Protein 7MPA (pdb70)

Solvent-accessible surface area: 3448 Å² total; per-residue (Å²): 231,39,161,132,60,55,56,65,142,65,121,104,92,101,46,60,99,91,94,86,40,169,104,70,35,71,85,96,117,101,154,100,111,171,125

Sequence (35 aa):
MAEKAGSTFSHLLVPILLLIGWIVGCIIMIYVVFSMAEKAGSTFSHLLVPILLLIGWIVGCIIMIYVVFSMAEKAGSTFSHLLVPILLLIGWIVGCIIMIYVVFSMAEKAGSTFSHLLVPILLLIGWIVGCIIMIYVVFSMAEKAGSTFSHLLVPILLLIGWIVGCIIMIYVVFSMAEKAGSTFSHLLVPILLLIGWIVGCIIMIYVVFSMAEKAGSTFSHLLVPILLLIGWIVGCIIMIYVVFSMAEKAGSTFSHLLVPILLLIGWIVGCIIMIYVVFSMAEKAGSTFSHLLVPILLLIGWIVGCIIMIYVVFSMAEKAGSTFSHLLVPILLLIGWIVGCIIMIYVVFS

Secondary structure (DSSP, 8-state):
--S-HHHHHHHHHHHHHHHHHHHHHHHHHHHHHH-

Radius of gyration: 14.93 Å; Cα contacts (8 Å, |Δi|>4): 4; chains: 1; bounding box: 28×9×41 Å

Structure (mmCIF, N/CA/C/O backbone):
data_7MPA
#
_entry.id   7MPA
#
loop_
_atom_site.group_PDB
_atom_site.id
_atom_site.type_symbol
_atom_site.label_atom_id
_atom_site.label_alt_id
_atom_site.label_comp_id
_atom_site.label_asym_id
_atom_site.label_entity_id
_atom_site.label_seq_id
_atom_site.pdbx_PDB_ins_code
_atom_site.Cartn_x
_atom_site.Cartn_y
_atom_site.Cartn_z
_atom_site.occupancy
_atom_site.B_iso_or_equiv
_atom_site.auth_seq_id
_atom_site.auth_comp_id
_atom_site.auth_asym_id
_atom_site.auth_atom_id
_atom_site.pdbx_PDB_model_num
ATOM 1 N N . MET A 1 2 ? 10.343 5.307 25.163 1.00 0.00 1 MET A N 1
ATOM 2 C CA . MET A 1 2 ? 10.459 4.055 25.963 1.00 0.00 1 MET A CA 1
ATOM 3 C C . MET A 1 2 ? 11.921 3.816 26.322 1.00 0.00 1 MET A C 1
ATOM 4 O O . MET A 1 2 ? 12.286 3.797 27.498 1.00 0.00 1 MET A O 1
ATOM 18 N N . ALA A 1 3 ? 12.754 3.634 25.302 1.00 0.00 2 ALA A N 1
ATOM 19 C CA . ALA A 1 3 ? 14.176 3.395 25.523 1.00 0.00 2 ALA A CA 1
ATOM 20 C C . ALA A 1 3 ? 15.006 4.537 24.946 1.00 0.00 2 ALA A C 1
ATOM 21 O O . ALA A 1 3 ? 14.827 4.925 23.791 1.00 0.00 2 ALA A O 1
ATOM 28 N N . GLU A 1 4 ? 15.916 5.068 25.756 1.00 0.00 3 GLU A N 1
ATOM 29 C CA . GLU A 1 4 ? 16.769 6.167 25.316 1.00 0.00 3 GLU A CA 1
ATOM 30 C C . GLU A 1 4 ? 17.741 5.695 24.241 1.00 0.00 3 GLU A C 1
ATOM 31 O O . GLU A 1 4 ? 18.293 6.502 23.492 1.00 0.00 3 GLU A O 1
ATOM 43 N N . LYS A 1 5 ? 17.950 4.384 24.173 1.00 0.00 4 LYS A N 1
ATOM 44 C CA . LYS A 1 5 ? 18.858 3.818 23.183 1.00 0.00 4 LYS A CA 1
ATOM 45 C C . LYS A 1 5 ? 18.295 3.997 21.776 1.00 0.00 4 LYS A C 1
ATOM 46 O O . LYS A 1 5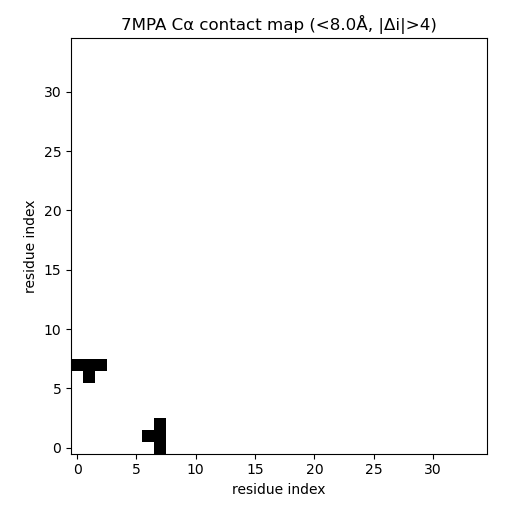 ? 17.155 3.625 21.499 1.00 0.00 4 LYS A O 1
ATOM 65 N N . ALA A 1 6 ? 19.103 4.573 20.890 1.00 0.00 5 ALA A N 1
ATOM 66 C CA . ALA A 1 6 ? 18.673 4.797 19.513 1.00 0.00 5 ALA A CA 1
ATOM 67 C C . ALA A 1 6 ? 18.347 3.471 18.833 1.00 0.00 5 ALA A C 1
ATOM 68 O O . ALA A 1 6 ? 17.281 3.319 18.239 1.00 0.00 5 ALA A O 1
ATOM 75 N N . GLY A 1 7 ? 19.265 2.515 18.934 1.00 0.00 6 GLY A N 1
ATOM 76 C CA . GLY A 1 7 ? 19.056 1.208 18.325 1.00 0.00 6 GLY A CA 1
ATOM 77 C C . GLY A 1 7 ? 17.665 0.670 18.647 1.00 0.00 6 GLY A C 1
ATOM 78 O O . GLY A 1 7 ? 16.894 0.344 17.744 1.00 0.00 6 GLY A O 1
ATOM 82 N N . SER A 1 8 ? 17.344 0.596 19.9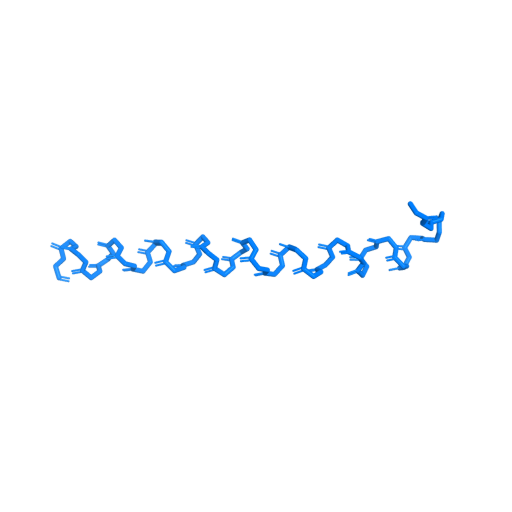32 1.00 0.00 7 SER A N 1
ATOM 83 C CA . SER A 1 8 ? 16.042 0.102 20.360 1.00 0.00 7 SER A CA 1
ATOM 84 C C . SER A 1 8 ? 14.928 1.005 19.846 1.00 0.00 7 SER A C 1
ATOM 85 O O . SER A 1 8 ? 13.854 0.535 19.473 1.00 0.00 7 SER A O 1
ATOM 93 N N . THR A 1 9 ? 15.187 2.308 19.846 1.00 0.00 8 THR A N 1
ATOM 94 C CA . THR A 1 9 ? 14.191 3.272 19.394 1.00 0.00 8 THR A CA 1
ATOM 95 C C . THR A 1 9 ? 13.823 3.030 17.935 1.00 0.00 8 THR A C 1
ATOM 96 O O . THR A 1 9 ? 12.645 3.010 17.577 1.00 0.00 8 THR A O 1
ATOM 107 N N . PHE A 1 10 ? 14.838 2.842 17.098 1.00 0.00 9 PHE A N 1
ATOM 108 C CA . PHE A 1 10 ? 14.609 2.603 15.678 1.00 0.00 9 PHE A CA 1
ATOM 109 C C . PHE A 1 10 ? 13.860 1.293 15.467 1.00 0.00 9 PHE A C 1
ATOM 110 O O . PHE A 1 10 ? 12.954 1.214 14.645 1.00 0.00 9 PHE A O 1
ATOM 127 N N . SER A 1 11 ? 14.247 0.268 16.219 1.00 0.00 10 SER A N 1
ATOM 128 C CA . SER A 1 11 ? 13.600 -1.033 16.110 1.00 0.00 10 SER A CA 1
ATOM 129 C C . SER A 1 11 ? 12.123 -0.929 16.475 1.00 0.00 10 SER A C 1
ATOM 130 O O . SER A 1 11 ? 11.262 -1.495 15.795 1.00 0.00 10 SER A O 1
ATOM 138 N N . HIS A 1 12 ? 11.834 -0.203 17.549 1.00 0.00 11 HIS A N 1
ATOM 139 C CA . HIS A 1 12 ? 10.457 -0.038 18.000 1.00 0.00 11 HIS A CA 1
ATOM 140 C C . HIS A 1 12 ? 9.615 0.635 16.923 1.00 0.00 11 HIS A C 1
ATOM 141 O O . HIS A 1 12 ? 8.482 0.232 16.664 1.00 0.00 11 HIS A O 1
ATOM 155 N N . LEU A 1 13 ? 10.176 1.666 16.302 1.00 0.00 12 LEU A N 1
ATOM 156 C CA . LEU A 1 13 ? 9.468 2.395 15.258 1.00 0.00 12 LEU A CA 1
ATOM 157 C C . LEU A 1 13 ? 9.548 1.649 13.930 1.00 0.00 12 LEU A C 1
ATOM 158 O O . LEU A 1 13 ? 8.708 1.823 13.054 1.00 0.00 12 LEU A O 1
ATOM 174 N N . LEU A 1 14 ? 10.565 0.813 13.788 1.00 0.00 13 LEU A N 1
ATOM 175 C CA . LEU A 1 14 ? 10.753 0.056 12.560 1.00 0.00 13 LEU A CA 1
ATOM 176 C C . LEU A 1 14 ? 9.546 -0.827 12.275 1.00 0.00 13 LEU A C 1
ATOM 177 O O . LEU A 1 14 ? 9.099 -0.936 11.132 1.00 0.00 13 LEU A O 1
ATOM 193 N N . VAL A 1 15 ? 9.022 -1.456 13.317 1.00 0.00 14 VAL A N 1
ATOM 194 C CA . VAL A 1 15 ? 7.874 -2.340 13.165 1.00 0.00 14 VAL A CA 1
ATOM 195 C C . VAL A 1 15 ? 6.698 -1.610 12.529 1.00 0.00 14 VAL A C 1
ATOM 196 O O . VAL A 1 15 ? 6.212 -1.999 11.463 1.00 0.00 14 VAL A O 1
ATOM 209 N N . PRO A 1 16 ? 6.236 -0.566 13.160 1.00 0.00 15 PRO A N 1
ATOM 210 C CA . PRO A 1 16 ? 5.085 0.235 12.659 1.00 0.00 15 PRO A CA 1
ATOM 211 C C . PRO A 1 16 ? 5.382 0.901 11.319 1.00 0.00 15 PRO A C 1
ATOM 212 O O . PRO A 1 16 ? 4.473 1.177 10.538 1.00 0.00 15 PRO A O 1
ATOM 223 N N . ILE A 1 17 ? 6.660 1.154 11.062 1.00 0.00 16 ILE A N 1
ATOM 224 C CA . ILE A 1 17 ? 7.071 1.775 9.808 1.00 0.00 16 ILE A CA 1
ATOM 225 C C . ILE A 1 17 ? 6.825 0.843 8.631 1.00 0.00 16 ILE A C 1
ATOM 226 O O . ILE A 1 17 ? 6.343 1.263 7.582 1.00 0.00 16 ILE A O 1
ATOM 242 N N . LEU A 1 18 ? 7.165 -0.429 8.814 1.00 0.00 17 LEU A N 1
ATOM 243 C CA . LEU A 1 18 ? 6.980 -1.420 7.761 1.00 0.00 17 LEU A CA 1
ATOM 244 C C . LEU A 1 18 ? 5.496 -1.656 7.503 1.00 0.00 17 LEU A C 1
ATOM 245 O O . LEU A 1 18 ? 5.073 -1.824 6.360 1.00 0.00 17 LEU A O 1
ATOM 261 N N . LEU A 1 19 ? 4.712 -1.672 8.576 1.00 0.00 18 LEU A N 1
ATOM 262 C CA . LEU A 1 19 ? 3.273 -1.885 8.455 1.00 0.00 18 LEU A CA 1
ATOM 263 C C . LEU A 1 19 ? 2.623 -0.726 7.706 1.00 0.00 18 LEU A C 1
ATOM 264 O O . LEU A 1 19 ? 1.796 -0.935 6.818 1.00 0.00 18 LEU A O 1
ATOM 280 N N . LEU A 1 20 ? 3.003 0.495 8.068 1.00 0.00 19 LEU A N 1
ATOM 281 C CA . LEU A 1 20 ? 2.454 1.679 7.417 1.00 0.00 19 LEU A CA 1
ATOM 282 C C . LEU A 1 20 ? 2.841 1.710 5.940 1.00 0.00 19 LEU A C 1
ATOM 283 O O . LEU A 1 20 ? 2.025 2.047 5.084 1.00 0.00 19 LEU A O 1
ATOM 299 N N . ILE A 1 21 ? 4.086 1.354 5.657 1.00 0.00 20 ILE A N 1
ATOM 300 C CA . ILE A 1 21 ? 4.574 1.335 4.278 1.00 0.00 20 ILE A CA 1
ATOM 301 C C . ILE A 1 21 ? 3.803 0.312 3.453 1.00 0.00 20 ILE A C 1
ATOM 302 O O . ILE A 1 21 ? 3.428 0.576 2.311 1.00 0.00 20 ILE A O 1
ATOM 318 N N . GLY A 1 22 ? 3.575 -0.860 4.038 1.00 0.00 21 GLY A N 1
ATOM 319 C CA . GLY A 1 22 ? 2.852 -1.920 3.344 1.00 0.00 21 GLY A CA 1
ATOM 320 C C . GLY A 1 22 ? 1.455 -1.453 2.951 1.00 0.00 21 GLY A C 1
ATOM 321 O O . GLY A 1 22 ? 0.976 -1.755 1.857 1.00 0.00 21 GLY A O 1
ATOM 325 N N . TRP A 1 23 ? 0.807 -0.714 3.846 1.00 0.00 22 TRP A N 1
ATOM 326 C CA . TRP A 1 23 ? -0.531 -0.204 3.574 1.00 0.00 22 TRP A CA 1
ATOM 327 C C . TRP A 1 23 ? -0.498 0.796 2.421 1.00 0.00 22 TRP A C 1
ATOM 328 O O . TRP A 1 23 ? -1.373 0.788 1.555 1.00 0.00 22 TRP A O 1
ATOM 349 N N . ILE A 1 24 ? 0.517 1.654 2.416 1.00 0.00 23 ILE A N 1
ATOM 350 C CA . ILE A 1 24 ? 0.656 2.651 1.362 1.00 0.00 23 ILE A CA 1
ATOM 351 C C . ILE A 1 24 ? 0.873 1.977 0.010 1.00 0.00 23 ILE A C 1
ATOM 352 O O . ILE A 1 24 ? 0.242 2.338 -0.983 1.00 0.00 23 ILE A O 1
ATOM 368 N N . VAL A 1 25 ? 1.771 0.997 -0.018 1.00 0.00 24 VAL A N 1
ATOM 369 C CA . VAL A 1 25 ? 2.067 0.282 -1.254 1.00 0.00 24 VAL A CA 1
ATOM 370 C C . VAL A 1 25 ? 0.821 -0.423 -1.778 1.00 0.00 24 VAL A C 1
ATOM 371 O O . VAL A 1 25 ? 0.524 -0.376 -2.972 1.00 0.00 24 VAL A O 1
ATOM 384 N N . GLY A 1 26 ? 0.094 -1.076 -0.878 1.00 0.00 25 GLY A N 1
ATOM 385 C CA . GLY A 1 26 ? -1.117 -1.790 -1.261 1.00 0.00 25 GLY A CA 1
ATOM 386 C C . GLY A 1 26 ? -2.139 -0.839 -1.874 1.00 0.00 25 GLY A C 1
ATOM 387 O O . GLY A 1 26 ? -2.823 -1.186 -2.836 1.00 0.00 25 GLY A O 1
ATOM 391 N N . CYS A 1 27 ? -2.240 0.358 -1.308 1.00 0.00 26 CYS A N 1
ATOM 392 C CA . CYS A 1 27 ? -3.184 1.351 -1.804 1.00 0.00 26 CYS A CA 1
ATOM 393 C C . CYS A 1 27 ? -2.857 1.739 -3.241 1.00 0.00 26 CYS A C 1
ATOM 394 O O . CYS A 1 27 ? -3.739 1.801 -4.095 1.00 0.00 26 CYS A O 1
ATOM 402 N N . ILE A 1 28 ? -1.580 1.999 -3.501 1.00 0.00 27 ILE A N 1
ATOM 403 C CA . ILE A 1 28 ? -1.144 2.387 -4.837 1.00 0.00 27 ILE A CA 1
ATOM 404 C C . ILE A 1 28 ? -1.467 1.286 -5.845 1.00 0.00 27 ILE A C 1
ATOM 405 O O . ILE A 1 28 ? -1.942 1.562 -6.947 1.00 0.00 27 ILE A O 1
ATOM 421 N N . ILE A 1 29 ? -1.204 0.043 -5.456 1.00 0.00 28 ILE A N 1
ATOM 422 C CA . ILE A 1 29 ? -1.474 -1.092 -6.338 1.00 0.00 28 ILE A CA 1
ATOM 423 C C . ILE A 1 29 ? -2.973 -1.214 -6.599 1.00 0.00 28 ILE A C 1
ATOM 424 O O . ILE A 1 29 ? -3.407 -1.284 -7.747 1.00 0.00 28 ILE A O 1
ATOM 440 N N . MET A 1 30 ? -3.757 -1.238 -5.525 1.00 0.00 29 MET A N 1
ATOM 441 C CA . MET A 1 30 ? -5.206 -1.350 -5.653 1.00 0.00 29 MET A CA 1
ATOM 442 C C . MET A 1 30 ? -5.722 -0.333 -6.668 1.00 0.00 29 MET A C 1
ATOM 443 O O . MET A 1 30 ? -6.585 -0.647 -7.482 1.00 0.00 29 MET A O 1
ATOM 457 N N . ILE A 1 31 ? -5.193 0.881 -6.607 1.00 0.00 30 ILE A N 1
ATOM 458 C CA . ILE A 1 31 ? -5.603 1.932 -7.531 1.00 0.00 30 ILE A CA 1
ATOM 459 C C . ILE A 1 31 ? -5.280 1.541 -8.969 1.00 0.00 30 ILE A C 1
ATOM 460 O O . ILE A 1 31 ? -6.071 1.778 -9.880 1.00 0.00 30 ILE A O 1
ATOM 476 N N . TYR A 1 32 ? -4.108 0.944 -9.164 1.00 0.00 31 TYR A N 1
ATOM 477 C CA . TYR A 1 32 ? -3.684 0.537 -10.498 1.00 0.00 31 TYR A CA 1
ATOM 478 C C . TYR A 1 32 ? -4.643 -0.497 -11.077 1.00 0.00 31 TYR A C 1
ATOM 479 O O . TYR A 1 32 ? -5.029 -0.416 -12.246 1.00 0.00 31 TYR A O 1
ATOM 497 N N . VAL A 1 33 ? -5.026 -1.467 -10.253 1.00 0.00 32 VAL A N 1
ATOM 498 C CA . VAL A 1 33 ? -5.947 -2.509 -10.691 1.00 0.00 32 VAL A CA 1
ATOM 499 C C . VAL A 1 33 ? -7.359 -1.952 -10.847 1.00 0.00 32 VAL A C 1
ATOM 500 O O . VAL A 1 33 ? -8.031 -2.205 -11.844 1.00 0.00 32 VAL A O 1
ATOM 513 N N . VAL A 1 34 ? -7.798 -1.188 -9.853 1.00 0.00 33 VAL A N 1
ATOM 514 C CA . VAL A 1 34 ? -9.131 -0.599 -9.886 1.00 0.00 33 VAL A CA 1
ATOM 515 C C . VAL A 1 34 ? -9.289 0.288 -11.116 1.00 0.00 33 VAL A C 1
ATOM 516 O O . VAL A 1 34 ? -10.358 0.332 -11.727 1.00 0.00 33 VAL A O 1
ATOM 529 N N . PHE A 1 35 ? -8.226 1.001 -11.467 1.00 0.00 34 PHE A N 1
ATOM 530 C CA . PHE A 1 35 ? -8.260 1.893 -12.620 1.00 0.00 34 PHE A CA 1
ATOM 531 C C . PHE A 1 35 ? -8.517 1.108 -13.902 1.00 0.00 34 PHE A C 1
ATOM 532 O O . PHE A 1 35 ? -9.365 1.480 -14.711 1.00 0.00 34 PHE A O 1
ATOM 549 N N . SER A 1 36 ? -7.773 0.020 -14.080 1.00 0.00 35 SER A N 1
ATOM 550 C CA . SER A 1 36 ? -7.925 -0.811 -15.269 1.00 0.00 35 SER A CA 1
ATOM 551 C C . SER A 1 36 ? -7.358 -2.205 -15.024 1.00 0.00 35 SER A C 1
ATOM 552 O O . SER A 1 36 ? -6.417 -2.314 -14.256 1.00 0.00 35 SER A O 1
ATOM 561 N N . MET A 1 2 ? 29.543 7.454 14.795 1.00 0.00 1 MET A N 2
ATOM 562 C CA . MET A 1 2 ? 30.182 7.278 16.130 1.00 0.00 1 MET A CA 2
ATOM 563 C C . MET A 1 2 ? 29.514 6.118 16.862 1.00 0.00 1 MET A C 2
ATOM 564 O O . MET A 1 2 ? 28.784 6.322 17.831 1.00 0.00 1 MET A O 2
ATOM 578 N N . ALA A 1 3 ? 29.768 4.902 16.390 1.00 0.00 2 ALA A N 2
ATOM 579 C CA . ALA A 1 3 ? 29.187 3.715 17.008 1.00 0.00 2 ALA A CA 2
ATOM 580 C C . ALA A 1 3 ? 27.668 3.726 16.870 1.00 0.00 2 ALA A C 2
ATOM 581 O O . ALA A 1 3 ? 27.044 4.787 16.861 1.00 0.00 2 ALA A O 2
ATOM 588 N N . GLU A 1 4 ? 27.080 2.540 16.762 1.00 0.00 3 GLU A N 2
ATOM 589 C CA . GLU A 1 4 ? 25.632 2.424 16.631 1.00 0.00 3 GLU A CA 2
ATOM 590 C C . GLU A 1 4 ? 24.945 2.817 17.936 1.00 0.00 3 GLU A C 2
ATOM 591 O O . GLU A 1 4 ? 25.481 2.599 19.022 1.00 0.00 3 GLU A O 2
ATOM 603 N N . LYS A 1 5 ? 23.754 3.395 17.819 1.00 0.00 4 LYS A N 2
ATOM 604 C CA . LYS A 1 5 ? 23.004 3.821 18.995 1.00 0.00 4 LYS A CA 2
ATOM 605 C C . LYS A 1 5 ? 21.506 3.647 18.768 1.00 0.00 4 LYS A C 2
ATOM 606 O O . LYS A 1 5 ? 21.019 3.782 17.645 1.00 0.00 4 LYS A O 2
ATOM 625 N N . ALA A 1 6 ? 20.780 3.344 19.839 1.00 0.00 5 ALA A N 2
ATOM 626 C CA . ALA A 1 6 ? 19.337 3.158 19.744 1.00 0.00 5 ALA A CA 2
ATOM 627 C C . ALA A 1 6 ? 19.010 1.909 18.933 1.00 0.00 5 ALA A C 2
ATOM 628 O O . ALA A 1 6 ? 17.902 1.772 18.413 1.00 0.00 5 ALA A O 2
ATOM 635 N N . GLY A 1 7 ? 19.978 1.004 18.833 1.00 0.00 6 GLY A N 2
ATOM 636 C CA . GLY A 1 7 ? 19.777 -0.232 18.085 1.00 0.00 6 GLY A CA 2
ATOM 637 C C . GLY A 1 7 ? 18.419 -0.847 18.408 1.00 0.00 6 GLY A C 2
ATOM 638 O O . GLY A 1 7 ? 17.641 -1.163 17.505 1.00 0.00 6 GLY A O 2
ATOM 642 N N . SER A 1 8 ? 18.131 -1.004 19.695 1.00 0.00 7 SER A N 2
ATOM 643 C CA . SER A 1 8 ? 16.858 -1.568 20.122 1.00 0.00 7 SER A CA 2
ATOM 644 C C . SER A 1 8 ? 15.701 -0.671 19.695 1.00 0.00 7 SER A C 2
ATOM 645 O O . SER A 1 8 ? 14.646 -1.154 19.285 1.00 0.00 7 SER A O 2
ATOM 653 N N . THR A 1 9 ? 15.903 0.638 19.799 1.00 0.00 8 THR A N 2
ATOM 654 C CA . THR A 1 9 ? 14.861 1.593 19.439 1.00 0.00 8 THR A CA 2
ATOM 655 C C . THR A 1 9 ? 14.463 1.422 17.978 1.00 0.00 8 THR A C 2
ATOM 656 O O . THR A 1 9 ? 13.281 1.452 17.638 1.00 0.00 8 THR A O 2
ATOM 667 N N . PHE A 1 10 ? 15.462 1.243 17.119 1.00 0.00 9 PHE A N 2
ATOM 668 C CA . PHE A 1 10 ? 15.209 1.065 15.693 1.00 0.00 9 PHE A CA 2
ATOM 669 C C . PHE A 1 10 ? 14.370 -0.184 15.444 1.00 0.00 9 PHE A C 2
ATOM 670 O O . PHE A 1 10 ? 13.440 -0.167 14.639 1.00 0.00 9 PHE A O 2
ATOM 687 N N . SER A 1 11 ? 14.704 -1.267 16.139 1.00 0.00 10 SER A N 2
ATOM 688 C CA . SER A 1 11 ? 13.971 -2.517 15.988 1.00 0.00 10 SER A CA 2
ATOM 689 C C . SER A 1 11 ? 12.509 -2.345 16.395 1.00 0.00 10 SER A C 2
ATOM 690 O O . SER A 1 11 ? 11.606 -2.834 15.717 1.00 0.00 10 SER A O 2
ATOM 698 N N . HIS A 1 12 ? 12.282 -1.651 17.506 1.00 0.00 11 HIS A N 2
ATOM 699 C CA . HIS A 1 12 ? 10.925 -1.433 17.991 1.00 0.00 11 HIS A CA 2
ATOM 700 C C . HIS A 1 12 ? 10.163 -0.494 17.066 1.00 0.00 11 HIS A C 2
ATOM 701 O O . HIS A 1 12 ? 8.981 -0.697 16.793 1.00 0.00 11 HIS A O 2
ATOM 715 N N . LEU A 1 13 ? 10.849 0.535 16.582 1.00 0.00 12 LEU A N 2
ATOM 716 C CA . LEU A 1 13 ? 10.223 1.498 15.685 1.00 0.00 12 LEU A CA 2
ATOM 717 C C . LEU A 1 13 ? 10.151 0.941 14.269 1.00 0.00 12 LEU A C 2
ATOM 718 O O . LEU A 1 13 ? 9.433 1.467 13.419 1.00 0.00 12 LEU A O 2
ATOM 734 N N . LEU A 1 14 ? 10.894 -0.130 14.019 1.00 0.00 13 LEU A N 2
ATOM 735 C CA . LEU A 1 14 ? 10.907 -0.741 12.698 1.00 0.00 13 LEU A CA 2
ATOM 736 C C . LEU A 1 14 ? 9.589 -1.445 12.417 1.00 0.00 13 LEU A C 2
ATOM 737 O O . LEU A 1 14 ? 9.141 -1.518 11.274 1.00 0.00 13 LEU A O 2
ATOM 753 N N . VAL A 1 15 ? 8.972 -1.960 13.471 1.00 0.00 14 VAL A N 2
ATOM 754 C CA . VAL A 1 15 ? 7.704 -2.664 13.337 1.00 0.00 14 VAL A CA 2
ATOM 755 C C . VAL A 1 15 ? 6.628 -1.747 12.775 1.00 0.00 14 VAL A C 2
ATOM 756 O O . VAL A 1 15 ? 6.043 -2.025 11.729 1.00 0.00 14 VAL A O 2
ATOM 769 N N . PRO A 1 16 ? 6.360 -0.664 13.453 1.00 0.00 15 PRO A N 2
ATOM 770 C CA . PRO A 1 16 ? 5.321 0.313 13.028 1.00 0.00 15 PRO A CA 2
ATOM 771 C C . PRO A 1 16 ? 5.640 0.946 11.677 1.00 0.00 15 PRO A C 2
ATOM 772 O O . PRO A 1 16 ? 4.739 1.249 10.896 1.00 0.00 15 PRO A O 2
ATOM 783 N N . ILE A 1 17 ? 6.927 1.139 11.409 1.00 0.00 16 ILE A N 2
ATOM 784 C CA . ILE A 1 17 ? 7.353 1.733 10.147 1.00 0.00 16 ILE A CA 2
ATOM 785 C C . ILE A 1 17 ? 7.036 0.808 8.980 1.00 0.00 16 ILE A C 2
ATOM 786 O O . ILE A 1 17 ? 6.566 1.250 7.933 1.00 0.00 16 ILE A O 2
ATOM 802 N N . LEU A 1 18 ? 7.303 -0.481 9.170 1.00 0.00 17 LEU A N 2
ATOM 803 C CA . LEU A 1 18 ? 7.048 -1.465 8.125 1.00 0.00 17 LEU A CA 2
ATOM 804 C C . LEU A 1 18 ? 5.551 -1.590 7.862 1.00 0.00 17 LEU A C 2
ATOM 805 O O . LEU A 1 18 ? 5.119 -1.705 6.717 1.00 0.00 17 LEU A O 2
ATOM 821 N N . LEU A 1 19 ? 4.767 -1.562 8.935 1.00 0.00 18 LEU A N 2
ATOM 822 C CA . LEU A 1 19 ? 3.317 -1.673 8.816 1.00 0.00 18 LEU A CA 2
ATOM 823 C C . LEU A 1 19 ? 2.741 -0.468 8.081 1.00 0.00 18 LEU A C 2
ATOM 824 O O . LEU A 1 19 ? 1.907 -0.614 7.188 1.00 0.00 18 LEU A O 2
ATOM 840 N N . LEU A 1 20 ? 3.189 0.723 8.464 1.00 0.00 19 LEU A N 2
ATOM 841 C CA . LEU A 1 20 ? 2.708 1.945 7.834 1.00 0.00 19 LEU A CA 2
ATOM 842 C C . LEU A 1 20 ? 3.094 1.971 6.360 1.00 0.00 19 LEU A C 2
ATOM 843 O O . LEU A 1 20 ? 2.278 2.298 5.499 1.00 0.00 19 LEU A O 2
ATOM 859 N N . ILE A 1 21 ? 4.348 1.632 6.077 1.00 0.00 20 ILE A N 2
ATOM 860 C CA . ILE A 1 21 ? 4.833 1.623 4.703 1.00 0.00 20 ILE A CA 2
ATOM 861 C C . ILE A 1 21 ? 4.079 0.592 3.870 1.00 0.00 20 ILE A C 2
ATOM 862 O O . ILE A 1 21 ? 3.672 0.866 2.742 1.00 0.00 20 ILE A O 2
ATOM 878 N N . GLY A 1 22 ? 3.897 -0.596 4.438 1.00 0.00 21 GLY A N 2
ATOM 879 C CA . GLY A 1 22 ? 3.199 -1.670 3.738 1.00 0.00 21 GLY A CA 2
ATOM 880 C C . GLY A 1 22 ? 1.768 -1.268 3.400 1.00 0.00 21 GLY A C 2
ATOM 881 O O . GLY A 1 22 ? 1.276 -1.552 2.308 1.00 0.00 21 GLY A O 2
ATOM 885 N N . TRP A 1 23 ? 1.103 -0.606 4.341 1.00 0.00 22 TRP A N 2
ATOM 886 C CA . TRP A 1 23 ? -0.270 -0.168 4.125 1.00 0.00 22 TRP A CA 2
ATOM 887 C C . TRP A 1 23 ? -0.337 0.816 2.961 1.00 0.00 22 TRP A C 2
ATOM 888 O O . TRP A 1 23 ? -1.207 0.716 2.097 1.00 0.00 22 TRP A O 2
ATOM 909 N N . ILE A 1 24 ? 0.589 1.769 2.952 1.00 0.00 23 ILE A N 2
ATOM 910 C CA . ILE A 1 24 ? 0.635 2.773 1.894 1.00 0.00 23 ILE A CA 2
ATOM 911 C C . ILE A 1 24 ? 0.865 2.115 0.536 1.00 0.00 23 ILE A C 2
ATOM 912 O O . ILE A 1 24 ? 0.227 2.474 -0.454 1.00 0.00 23 ILE A O 2
ATOM 928 N N . VAL A 1 25 ? 1.783 1.154 0.495 1.00 0.00 24 VAL A N 2
ATOM 929 C CA . VAL A 1 25 ? 2.082 0.4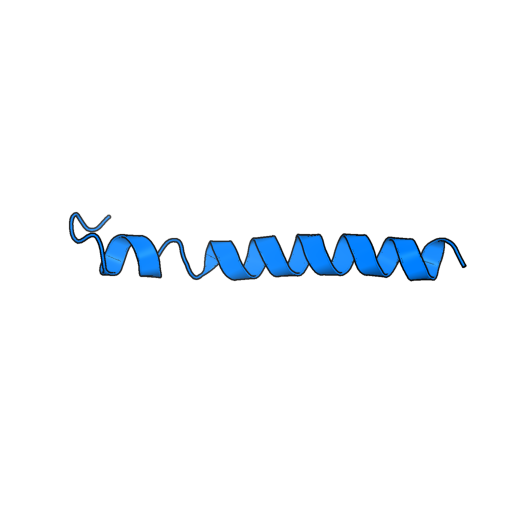51 -0.748 1.00 0.00 24 VAL A CA 2
ATOM 930 C C . VAL A 1 25 ? 0.855 -0.309 -1.243 1.00 0.00 24 VAL A C 2
ATOM 931 O O . VAL A 1 25 ? 0.531 -0.279 -2.428 1.00 0.00 24 VAL A O 2
ATOM 944 N N . GLY A 1 26 ? 0.175 -0.988 -0.324 1.00 0.00 25 GLY A N 2
ATOM 945 C CA . GLY A 1 26 ? -1.015 -1.752 -0.680 1.00 0.00 25 GLY A CA 2
ATOM 946 C C . GLY A 1 26 ? -2.086 -0.840 -1.269 1.00 0.00 25 GLY A C 2
ATOM 947 O O . GLY A 1 26 ? -2.762 -1.204 -2.231 1.00 0.00 25 GLY A O 2
ATOM 951 N N . CYS A 1 27 ? -2.231 0.346 -0.690 1.00 0.00 26 CYS A N 2
ATOM 952 C CA . CYS A 1 27 ? -3.218 1.303 -1.172 1.00 0.00 26 CYS A CA 2
ATOM 953 C C . CYS A 1 27 ? -2.921 1.687 -2.619 1.00 0.00 26 CYS A C 2
ATOM 954 O O . CYS A 1 27 ? -3.824 1.759 -3.452 1.00 0.00 26 CYS A O 2
ATOM 962 N N . ILE A 1 28 ? -1.647 1.931 -2.907 1.00 0.00 27 ILE A N 2
ATOM 963 C CA . ILE A 1 28 ? -1.234 2.311 -4.252 1.00 0.00 27 ILE A CA 2
ATOM 964 C C . ILE A 1 28 ? -1.589 1.215 -5.252 1.00 0.00 27 ILE A C 2
ATOM 965 O O . ILE A 1 28 ? -2.069 1.495 -6.351 1.00 0.00 27 ILE A O 2
ATOM 981 N N . ILE A 1 29 ? -1.343 -0.035 -4.864 1.00 0.00 28 ILE A N 2
ATOM 982 C CA . ILE A 1 29 ? -1.636 -1.162 -5.741 1.00 0.00 28 ILE A CA 2
ATOM 983 C C . ILE A 1 29 ? -3.134 -1.265 -5.999 1.00 0.00 28 ILE A C 2
ATOM 984 O O . ILE A 1 29 ? -3.571 -1.318 -7.149 1.00 0.00 28 ILE A O 2
ATOM 1000 N N . MET A 1 30 ? -3.917 -1.285 -4.926 1.00 0.00 29 MET A N 2
ATOM 1001 C CA . MET A 1 30 ? -5.367 -1.379 -5.054 1.00 0.00 29 MET A CA 2
ATOM 1002 C C . MET A 1 30 ? -5.871 -0.366 -6.078 1.00 0.00 29 MET A C 2
ATOM 1003 O O . MET A 1 30 ? -6.736 -0.678 -6.894 1.00 0.00 29 MET A O 2
ATOM 1017 N N . ILE A 1 31 ? -5.323 0.842 -6.031 1.00 0.00 30 ILE A N 2
ATOM 1018 C CA . ILE A 1 31 ? -5.718 1.888 -6.966 1.00 0.00 30 ILE A CA 2
ATOM 1019 C C . ILE A 1 31 ? -5.393 1.477 -8.400 1.00 0.00 30 ILE A C 2
ATOM 1020 O O . ILE A 1 31 ? -6.186 1.702 -9.313 1.00 0.00 30 ILE A O 2
ATOM 1036 N N . TYR A 1 32 ? -4.222 0.879 -8.589 1.00 0.00 31 TYR A N 2
ATOM 1037 C CA . TYR A 1 32 ? -3.802 0.447 -9.916 1.00 0.00 31 TYR A CA 2
ATOM 1038 C C . TYR A 1 32 ? -4.792 -0.565 -10.490 1.00 0.00 31 TYR A C 2
ATOM 1039 O O . TYR A 1 32 ? -5.188 -0.470 -11.653 1.00 0.00 31 TYR A O 2
ATOM 1057 N N . VAL A 1 33 ? -5.184 -1.535 -9.668 1.00 0.00 32 VAL A N 2
ATOM 1058 C CA . VAL A 1 33 ? -6.123 -2.559 -10.107 1.00 0.00 32 VAL A CA 2
ATOM 1059 C C . VAL A 1 33 ? -7.526 -1.981 -10.264 1.00 0.00 32 VAL A C 2
ATOM 1060 O O . VAL A 1 33 ? -8.200 -2.223 -11.263 1.00 0.00 32 VAL A O 2
ATOM 1073 N N . VAL A 1 34 ? -7.956 -1.213 -9.268 1.00 0.00 33 VAL A N 2
ATOM 1074 C CA . VAL A 1 34 ? -9.280 -0.607 -9.301 1.00 0.00 33 VAL A CA 2
ATOM 1075 C C . VAL A 1 34 ? -9.430 0.293 -10.521 1.00 0.00 33 VAL A C 2
ATOM 1076 O O . VAL A 1 34 ? -10.495 0.350 -11.138 1.00 0.00 33 VAL A O 2
ATOM 1089 N N . PHE A 1 35 ? -8.359 0.998 -10.864 1.00 0.00 34 PHE A N 2
ATOM 1090 C CA . PHE A 1 35 ? -8.385 1.899 -12.011 1.00 0.00 34 PHE A CA 2
ATOM 1091 C C . PHE A 1 35 ? -8.661 1.131 -13.299 1.00 0.00 34 PHE A C 2
ATOM 1092 O O . PHE A 1 35 ? -9.528 1.507 -14.086 1.00 0.00 34 PHE A O 2
ATOM 1109 N N . SER A 1 36 ? -7.917 0.049 -13.505 1.00 0.00 35 SER A N 2
ATOM 1110 C CA . SER A 1 36 ? -8.085 -0.767 -14.701 1.00 0.00 35 SER A CA 2
ATOM 1111 C C . SER A 1 36 ? -9.289 -1.691 -14.555 1.00 0.00 35 SER A C 2
ATOM 1112 O O . SER A 1 36 ? -9.510 -2.490 -15.450 1.00 0.00 35 SER A O 2
ATOM 1121 N N . MET A 1 2 ? 4.683 9.253 20.082 1.00 0.00 1 MET A N 3
ATOM 1122 C CA . MET A 1 2 ? 4.479 10.383 19.132 1.00 0.00 1 MET A CA 3
ATOM 1123 C C . MET A 1 2 ? 5.451 11.508 19.469 1.00 0.00 1 MET A C 3
ATOM 1124 O O . MET A 1 2 ? 5.692 11.805 20.639 1.00 0.00 1 MET A O 3
ATOM 1138 N N . ALA A 1 3 ? 6.007 12.132 18.435 1.00 0.00 2 ALA A N 3
ATOM 1139 C CA . ALA A 1 3 ? 6.951 13.225 18.634 1.00 0.00 2 ALA A CA 3
ATOM 1140 C C . ALA A 1 3 ? 8.168 12.744 19.420 1.00 0.00 2 ALA A C 3
ATOM 1141 O O . ALA A 1 3 ? 8.722 13.481 20.236 1.00 0.00 2 ALA A O 3
ATOM 1148 N N . GLU A 1 4 ? 8.576 11.506 19.168 1.00 0.00 3 GLU A N 3
ATOM 1149 C CA . GLU A 1 4 ? 9.732 10.939 19.853 1.00 0.00 3 GLU A CA 3
ATOM 1150 C C . GLU A 1 4 ? 10.790 10.503 18.845 1.00 0.00 3 GLU A C 3
ATOM 1151 O O . GLU A 1 4 ? 10.488 9.819 17.868 1.00 0.00 3 GLU A O 3
ATOM 1163 N N . LYS A 1 5 ? 12.034 10.904 19.090 1.00 0.00 4 LYS A N 3
ATOM 1164 C CA . LYS A 1 5 ? 13.130 10.548 18.198 1.00 0.00 4 LYS A CA 3
ATOM 1165 C C . LYS A 1 5 ? 14.339 10.075 18.997 1.00 0.00 4 LYS A C 3
ATOM 1166 O O . LYS A 1 5 ? 14.859 10.801 19.844 1.00 0.00 4 LYS A O 3
ATOM 1185 N N . ALA A 1 6 ? 14.783 8.852 18.722 1.00 0.00 5 ALA A N 3
ATOM 1186 C CA . ALA A 1 6 ? 15.934 8.292 19.421 1.00 0.00 5 ALA A CA 3
ATOM 1187 C C . ALA A 1 6 ? 16.414 7.021 18.728 1.00 0.00 5 ALA A C 3
ATOM 1188 O O . ALA A 1 6 ? 15.619 6.277 18.154 1.00 0.00 5 ALA A O 3
ATOM 1195 N N . GLY A 1 7 ? 17.720 6.778 18.788 1.00 0.00 6 GLY A N 3
ATOM 1196 C CA . GLY A 1 7 ? 18.294 5.592 18.165 1.00 0.00 6 GLY A CA 3
ATOM 1197 C C . GLY A 1 7 ? 17.465 4.352 18.484 1.00 0.00 6 GLY A C 3
ATOM 1198 O O . GLY A 1 7 ? 16.980 3.668 17.582 1.00 0.00 6 GLY A O 3
ATOM 1202 N N . SER A 1 8 ? 17.305 4.070 19.773 1.00 0.00 7 SER A N 3
ATOM 1203 C CA . SER A 1 8 ? 16.533 2.908 20.199 1.00 0.00 7 SER A CA 3
ATOM 1204 C C . SER A 1 8 ? 15.068 3.062 19.799 1.00 0.00 7 SER A C 3
ATOM 1205 O O . SER A 1 8 ? 14.410 2.089 19.431 1.00 0.00 7 SER A O 3
ATOM 1213 N N . THR A 1 9 ? 14.565 4.290 19.872 1.00 0.00 8 THR A N 3
ATOM 1214 C CA . THR A 1 9 ? 13.176 4.557 19.521 1.00 0.00 8 THR A CA 3
ATOM 1215 C C . THR A 1 9 ? 12.919 4.207 18.059 1.00 0.00 8 THR A C 3
ATOM 1216 O O . THR A 1 9 ? 11.876 3.649 17.717 1.00 0.00 8 THR A O 3
ATOM 1227 N N . PHE A 1 10 ? 13.878 4.538 17.201 1.00 0.00 9 PHE A N 3
ATOM 1228 C CA . PHE A 1 10 ? 13.742 4.268 15.774 1.00 0.00 9 PHE A CA 3
ATOM 1229 C C . PHE A 1 10 ? 13.619 2.769 15.525 1.00 0.00 9 PHE A C 3
ATOM 1230 O O . PHE A 1 10 ? 12.685 2.314 14.865 1.00 0.00 9 PHE A O 3
ATOM 1247 N N . SER A 1 11 ? 14.566 2.004 16.061 1.00 0.00 10 SER A N 3
ATOM 1248 C CA . SER A 1 11 ? 14.546 0.556 15.898 1.00 0.00 10 SER A CA 3
ATOM 1249 C C . SER A 1 11 ? 13.187 -0.006 16.299 1.00 0.00 10 SER A C 3
ATOM 1250 O O . SER A 1 11 ? 12.661 -0.911 15.650 1.00 0.00 10 SER A O 3
ATOM 1258 N N . HIS A 1 12 ? 12.620 0.539 17.371 1.00 0.00 11 HIS A N 3
ATOM 1259 C CA . HIS A 1 12 ? 11.307 0.107 17.833 1.00 0.00 11 HIS A CA 3
ATOM 1260 C C . HIS A 1 12 ? 10.228 0.526 16.840 1.00 0.00 11 HIS A C 3
ATOM 1261 O O . HIS A 1 12 ? 9.285 -0.222 16.580 1.00 0.00 11 HIS A O 3
ATOM 1275 N N . LEU A 1 13 ? 10.375 1.725 16.287 1.00 0.00 12 LEU A N 3
ATOM 1276 C CA . LEU A 1 13 ? 9.412 2.235 15.318 1.00 0.00 12 LEU A CA 3
ATOM 1277 C C . LEU A 1 13 ? 9.526 1.473 14.002 1.00 0.00 12 LEU A C 3
ATOM 1278 O O . LEU A 1 13 ? 8.691 1.628 13.110 1.00 0.00 12 LEU A O 3
ATOM 1294 N N . LEU A 1 14 ? 10.563 0.650 13.886 1.00 0.00 13 LEU A N 3
ATOM 1295 C CA . LEU A 1 14 ? 10.769 -0.134 12.673 1.00 0.00 13 LEU A CA 3
ATOM 1296 C C . LEU A 1 14 ? 9.543 -0.992 12.371 1.00 0.00 13 LEU A C 3
ATOM 1297 O O . LEU A 1 14 ? 9.186 -1.193 11.210 1.00 0.00 13 LEU A O 3
ATOM 1313 N N . VAL A 1 15 ? 8.906 -1.498 13.422 1.00 0.00 14 VAL A N 3
ATOM 1314 C CA . VAL A 1 15 ? 7.738 -2.353 13.255 1.00 0.00 14 VAL A CA 3
ATOM 1315 C C . VAL A 1 15 ? 6.580 -1.573 12.641 1.00 0.00 14 VAL A C 3
ATOM 1316 O O . VAL A 1 15 ? 6.081 -1.920 11.571 1.00 0.00 14 VAL A O 3
ATOM 1329 N N . PRO A 1 16 ? 6.152 -0.530 13.299 1.00 0.00 15 PRO A N 3
ATOM 1330 C CA . PRO A 1 16 ? 5.025 0.322 12.818 1.00 0.00 15 PRO A CA 3
ATOM 1331 C C . PRO A 1 16 ? 5.328 0.966 11.468 1.00 0.00 15 PRO A C 3
ATOM 1332 O O . PRO A 1 16 ? 4.421 1.250 10.686 1.00 0.00 15 PRO A O 3
ATOM 1343 N N . ILE A 1 17 ? 6.611 1.195 11.202 1.00 0.00 16 ILE A N 3
ATOM 1344 C CA . ILE A 1 17 ? 7.024 1.804 9.942 1.00 0.00 16 ILE A CA 3
ATOM 1345 C C . ILE A 1 17 ? 6.775 0.851 8.778 1.00 0.00 16 ILE A C 3
ATOM 1346 O O . ILE A 1 17 ? 6.284 1.257 7.725 1.00 0.00 16 ILE A O 3
ATOM 1362 N N . LEU A 1 18 ? 7.116 -0.418 8.976 1.00 0.00 17 LEU A N 3
ATOM 1363 C CA . LEU A 1 18 ? 6.921 -1.422 7.936 1.00 0.00 17 LEU A CA 3
ATOM 1364 C C . LEU A 1 18 ? 5.435 -1.644 7.677 1.00 0.00 17 LEU A C 3
ATOM 1365 O O . LEU A 1 18 ? 5.011 -1.812 6.534 1.00 0.00 17 LEU A O 3
ATOM 1381 N N . LEU A 1 19 ? 4.648 -1.644 8.748 1.00 0.00 18 LEU A N 3
ATOM 1382 C CA . LEU A 1 19 ? 3.207 -1.839 8.626 1.00 0.00 18 LEU A CA 3
ATOM 1383 C C . LEU A 1 19 ? 2.573 -0.676 7.871 1.00 0.00 18 LEU A C 3
ATOM 1384 O O . LEU A 1 19 ? 1.747 -0.878 6.981 1.00 0.00 18 LEU A O 3
ATOM 1400 N N . LEU A 1 20 ? 2.966 0.542 8.230 1.00 0.00 19 LEU A N 3
ATOM 1401 C CA . LEU A 1 20 ? 2.430 1.730 7.577 1.00 0.00 19 LEU A CA 3
ATOM 1402 C C . LEU A 1 20 ? 2.842 1.764 6.108 1.00 0.00 19 LEU A C 3
ATOM 1403 O O . LEU A 1 20 ? 2.037 2.093 5.237 1.00 0.00 19 LEU A O 3
ATOM 1419 N N . ILE A 1 21 ? 4.098 1.424 5.842 1.00 0.00 20 ILE A N 3
ATOM 1420 C CA . ILE A 1 21 ? 4.601 1.409 4.474 1.00 0.00 20 ILE A CA 3
ATOM 1421 C C . ILE A 1 21 ? 3.864 0.365 3.643 1.00 0.00 20 ILE A C 3
ATOM 1422 O O . ILE A 1 21 ? 3.482 0.623 2.501 1.00 0.00 20 ILE A O 3
ATOM 1438 N N . GLY A 1 22 ? 3.668 -0.815 4.223 1.00 0.00 21 GLY A N 3
ATOM 1439 C CA . GLY A 1 22 ? 2.969 -1.890 3.528 1.00 0.00 21 GLY A CA 3
ATOM 1440 C C . GLY A 1 22 ? 1.565 -1.454 3.127 1.00 0.00 21 GLY A C 3
ATOM 1441 O O . GLY A 1 22 ? 1.092 -1.778 2.037 1.00 0.00 21 GLY A O 3
ATOM 1445 N N . TRP A 1 23 ? 0.900 -0.720 4.014 1.00 0.00 22 TRP A N 3
ATOM 1446 C CA . TRP A 1 23 ? -0.447 -0.238 3.734 1.00 0.00 22 TRP A CA 3
ATOM 1447 C C . TRP A 1 23 ? -0.434 0.733 2.557 1.00 0.00 22 TRP A C 3
ATOM 1448 O O . TRP A 1 23 ? -1.311 0.689 1.694 1.00 0.00 22 TRP A O 3
ATOM 1469 N N . ILE A 1 24 ? 0.565 1.609 2.530 1.00 0.00 23 ILE A N 3
ATOM 1470 C CA . ILE A 1 24 ? 0.682 2.587 1.455 1.00 0.00 23 ILE A CA 3
ATOM 1471 C C . ILE A 1 24 ? 0.894 1.889 0.116 1.00 0.00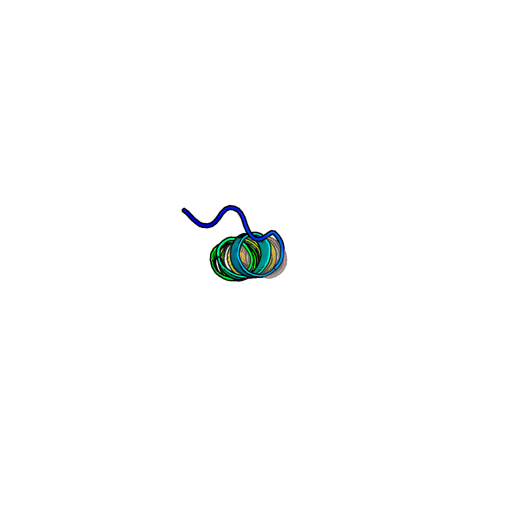 23 ILE A C 3
ATOM 1472 O O . ILE A 1 24 ? 0.259 2.232 -0.882 1.00 0.00 23 ILE A O 3
ATOM 1488 N N . VAL A 1 25 ? 1.791 0.909 0.101 1.00 0.00 24 VAL A N 3
ATOM 1489 C CA . VAL A 1 25 ? 2.081 0.171 -1.123 1.00 0.00 24 VAL A CA 3
ATOM 1490 C C . VAL A 1 25 ? 0.832 -0.542 -1.628 1.00 0.00 24 VAL A C 3
ATOM 1491 O O . VAL A 1 25 ? 0.529 -0.513 -2.821 1.00 0.00 24 VAL A O 3
ATOM 1504 N N . GLY A 1 26 ? 0.110 -1.182 -0.714 1.00 0.00 25 GLY A N 3
ATOM 1505 C CA . GLY A 1 26 ? -1.112 -1.889 -1.079 1.00 0.00 25 GLY A CA 3
ATOM 1506 C C . GLY A 1 26 ? -2.134 -0.932 -1.679 1.00 0.00 25 GLY A C 3
ATOM 1507 O O . GLY A 1 26 ? -2.828 -1.270 -2.638 1.00 0.00 25 GLY A O 3
ATOM 1511 N N . CYS A 1 27 ? -2.222 0.267 -1.111 1.00 0.00 26 CYS A N 3
ATOM 1512 C CA . CYS A 1 27 ? -3.161 1.267 -1.603 1.00 0.00 26 CYS A CA 3
ATOM 1513 C C . CYS A 1 27 ? -2.829 1.654 -3.041 1.00 0.00 26 CYS A C 3
ATOM 1514 O O . CYS A 1 27 ? -3.716 1.746 -3.890 1.00 0.00 26 CYS A O 3
ATOM 1522 N N . ILE A 1 28 ? -1.546 1.877 -3.306 1.00 0.00 27 ILE A N 3
ATOM 1523 C CA . ILE A 1 28 ? -1.106 2.252 -4.645 1.00 0.00 27 ILE A CA 3
ATOM 1524 C C . ILE A 1 28 ? -1.451 1.158 -5.650 1.00 0.00 27 ILE A C 3
ATOM 1525 O O . ILE A 1 28 ? -1.931 1.438 -6.748 1.00 0.00 27 ILE A O 3
ATOM 1541 N N . ILE A 1 29 ? -1.202 -0.090 -5.265 1.00 0.00 28 ILE A N 3
ATOM 1542 C CA . ILE A 1 29 ? -1.487 -1.221 -6.141 1.00 0.00 28 ILE A CA 3
ATOM 1543 C C . ILE A 1 29 ? -2.986 -1.329 -6.404 1.00 0.00 28 ILE A C 3
ATOM 1544 O O . ILE A 1 29 ? -3.421 -1.389 -7.554 1.00 0.00 28 ILE A O 3
ATOM 1560 N N . MET A 1 30 ? -3.769 -1.350 -5.331 1.00 0.00 29 MET A N 3
ATOM 1561 C CA . MET A 1 30 ? -5.220 -1.428 -5.458 1.00 0.00 29 MET A CA 3
ATOM 1562 C C . MET A 1 30 ? -5.725 -0.402 -6.467 1.00 0.00 29 MET A C 3
ATOM 1563 O O . MET A 1 30 ? -6.598 -0.698 -7.283 1.00 0.00 29 MET A O 3
ATOM 1577 N N . ILE A 1 31 ? -5.170 0.803 -6.407 1.00 0.00 30 ILE A N 3
ATOM 1578 C CA . ILE A 1 31 ? -5.560 1.861 -7.332 1.00 0.00 30 ILE A CA 3
ATOM 1579 C C . ILE A 1 31 ? -5.235 1.461 -8.768 1.00 0.00 30 ILE A C 3
ATOM 1580 O O . ILE A 1 31 ? -6.030 1.689 -9.681 1.00 0.00 30 ILE A O 3
ATOM 1596 N N . TYR A 1 32 ? -4.063 0.866 -8.960 1.00 0.00 31 TYR A N 3
ATOM 1597 C CA . TYR A 1 32 ? -3.640 0.441 -10.289 1.00 0.00 31 TYR A CA 3
ATOM 1598 C C . TYR A 1 32 ? -4.634 -0.560 -10.870 1.00 0.00 31 TYR A C 3
ATOM 1599 O O . TYR A 1 32 ? -5.016 -0.465 -12.036 1.00 0.00 31 TYR A O 3
ATOM 1617 N N . VAL A 1 33 ? -5.049 -1.518 -10.047 1.00 0.00 32 VAL A N 3
ATOM 1618 C CA . VAL A 1 33 ? -5.999 -2.532 -10.487 1.00 0.00 32 VAL A CA 3
ATOM 1619 C C . VAL A 1 33 ? -7.392 -1.929 -10.645 1.00 0.00 32 VAL A C 3
ATOM 1620 O O . VAL A 1 33 ? -8.069 -2.160 -11.647 1.00 0.00 32 VAL A O 3
ATOM 1633 N N . VAL A 1 34 ? -7.812 -1.153 -9.650 1.00 0.00 33 VAL A N 3
ATOM 1634 C CA . VAL A 1 34 ? -9.129 -0.528 -9.686 1.00 0.00 33 VAL A CA 3
ATOM 1635 C C . VAL A 1 34 ? -9.269 0.356 -10.922 1.00 0.00 33 VAL A C 3
ATOM 1636 O O . VAL A 1 34 ? -10.337 0.424 -11.530 1.00 0.00 33 VAL A O 3
ATOM 1649 N N . PHE A 1 35 ? -8.185 1.031 -11.286 1.00 0.00 34 PHE A N 3
ATOM 1650 C CA . PHE A 1 35 ? -8.199 1.909 -12.451 1.00 0.00 34 PHE A CA 3
ATOM 1651 C C . PHE A 1 35 ? -8.457 1.110 -13.724 1.00 0.00 34 PHE A C 3
ATOM 1652 O O . PHE A 1 35 ? -9.321 1.463 -14.526 1.00 0.00 34 PHE A O 3
ATOM 1669 N N . SER A 1 36 ? -7.705 0.029 -13.900 1.00 0.00 35 SER A N 3
ATOM 1670 C CA . SER A 1 36 ? -7.863 -0.816 -15.079 1.00 0.00 35 SER A CA 3
ATOM 1671 C C . SER A 1 36 ? -7.583 -0.020 -16.350 1.00 0.00 35 SER A C 3
ATOM 1672 O O . SER A 1 36 ? -8.522 0.529 -16.901 1.00 0.00 35 SER A O 3
ATOM 1681 N N . MET A 1 2 ? 24.927 9.308 19.854 1.00 0.00 1 MET A N 4
ATOM 1682 C CA . MET A 1 2 ? 25.452 8.515 21.001 1.00 0.00 1 MET A CA 4
ATOM 1683 C C . MET A 1 2 ? 24.869 7.106 20.952 1.00 0.00 1 MET A C 4
ATOM 1684 O O . MET A 1 2 ? 24.060 6.728 21.799 1.00 0.00 1 MET A O 4
ATOM 1698 N N . ALA A 1 3 ? 25.287 6.333 19.954 1.00 0.00 2 ALA A N 4
ATOM 1699 C CA . ALA A 1 3 ? 24.801 4.966 19.805 1.00 0.00 2 ALA A CA 4
ATOM 1700 C C . ALA A 1 3 ? 23.277 4.928 19.869 1.00 0.00 2 ALA A C 4
ATOM 1701 O O . ALA A 1 3 ? 22.694 4.008 20.441 1.00 0.00 2 ALA A O 4
ATOM 1708 N N . GLU A 1 4 ? 22.640 5.934 19.278 1.00 0.00 3 GLU A N 4
ATOM 1709 C CA . GLU A 1 4 ? 21.183 6.004 19.275 1.00 0.00 3 GLU A CA 4
ATOM 1710 C C . GLU A 1 4 ? 20.590 4.801 18.548 1.00 0.00 3 GLU A C 4
ATOM 1711 O O . GLU A 1 4 ? 19.567 4.257 18.961 1.00 0.00 3 GLU A O 4
ATOM 1723 N N . LYS A 1 5 ? 21.241 4.392 17.464 1.00 0.00 4 LYS A N 4
ATOM 1724 C CA . LYS A 1 5 ? 20.766 3.253 16.686 1.00 0.00 4 LYS A CA 4
ATOM 1725 C C . LYS A 1 5 ? 21.110 1.943 17.388 1.00 0.00 4 LYS A C 4
ATOM 1726 O O . LYS A 1 5 ? 21.873 1.130 16.866 1.00 0.00 4 LYS A O 4
ATOM 1745 N N . ALA A 1 6 ? 20.542 1.747 18.573 1.00 0.00 5 ALA A N 4
ATOM 1746 C CA . ALA A 1 6 ? 20.793 0.529 19.336 1.00 0.00 5 ALA A CA 4
ATOM 1747 C C . ALA A 1 6 ? 20.169 -0.676 18.641 1.00 0.00 5 ALA A C 4
ATOM 1748 O O . ALA A 1 6 ? 19.080 -0.583 18.073 1.00 0.00 5 ALA A O 4
ATOM 1755 N N . GLY A 1 7 ? 20.865 -1.808 18.689 1.00 0.00 6 GLY A N 4
ATOM 1756 C CA . GLY A 1 7 ? 20.367 -3.026 18.059 1.00 0.00 6 GLY A CA 4
ATOM 1757 C C . GLY A 1 7 ? 18.892 -3.239 18.377 1.00 0.00 6 GLY A C 4
ATOM 1758 O O . GLY A 1 7 ? 18.068 -3.388 17.475 1.00 0.00 6 GLY A O 4
ATOM 1762 N N . SER A 1 8 ? 18.565 -3.252 19.665 1.00 0.00 7 SER A N 4
ATOM 1763 C CA . SER A 1 8 ? 17.186 -3.457 20.091 1.00 0.00 7 SER A CA 4
ATOM 1764 C C . SER A 1 8 ? 16.300 -2.313 19.607 1.00 0.00 7 SER A C 4
ATOM 1765 O O . SER A 1 8 ? 15.150 -2.524 19.223 1.00 0.00 7 SER A O 4
ATOM 1773 N N . THR A 1 9 ? 16.845 -1.101 19.630 1.00 0.00 8 THR A N 4
ATOM 1774 C CA . THR A 1 9 ? 16.092 0.073 19.205 1.00 0.00 8 THR A CA 4
ATOM 1775 C C . THR A 1 9 ? 15.691 -0.051 17.738 1.00 0.00 8 THR A C 4
ATOM 1776 O O . THR A 1 9 ? 14.559 0.259 17.366 1.00 0.00 8 THR A O 4
ATOM 1787 N N . PHE A 1 10 ? 16.626 -0.506 16.911 1.00 0.00 9 PHE A N 4
ATOM 1788 C CA . PHE A 1 10 ? 16.358 -0.668 15.486 1.00 0.00 9 PHE A CA 4
ATOM 1789 C C . PHE A 1 10 ? 15.216 -1.654 15.264 1.00 0.00 9 PHE A C 4
ATOM 1790 O O . PHE A 1 10 ? 14.306 -1.397 14.476 1.00 0.00 9 PHE A O 4
ATOM 1807 N N . SER A 1 11 ? 15.270 -2.783 15.964 1.00 0.00 10 SER A N 4
ATOM 1808 C CA . SER A 1 11 ? 14.233 -3.800 15.835 1.00 0.00 10 SER A CA 4
ATOM 1809 C C . SER A 1 11 ? 12.899 -3.278 16.360 1.00 0.00 10 SER A C 4
ATOM 1810 O O . SER A 1 11 ? 11.853 -3.494 15.749 1.00 0.00 10 SER A O 4
ATOM 1818 N N . HIS A 1 12 ? 12.945 -2.589 17.496 1.00 0.00 11 HIS A N 4
ATOM 1819 C CA . HIS A 1 12 ? 11.734 -2.037 18.092 1.00 0.00 11 HIS A CA 4
ATOM 1820 C C . HIS A 1 12 ? 11.090 -1.023 17.154 1.00 0.00 11 HIS A C 4
ATOM 1821 O O . HIS A 1 12 ? 9.881 -1.056 16.923 1.00 0.00 11 HIS A O 4
ATOM 1835 N N . LEU A 1 13 ? 11.904 -0.121 16.615 1.00 0.00 12 LEU A N 4
ATOM 1836 C CA . LEU A 1 13 ? 11.400 0.901 15.705 1.00 0.00 12 LEU A CA 4
ATOM 1837 C C . LEU A 1 13 ? 11.460 0.409 14.263 1.00 0.00 12 LEU A C 4
ATOM 1838 O O . LEU A 1 13 ? 12.120 1.014 13.417 1.00 0.00 12 LEU A O 4
ATOM 1854 N N . LEU A 1 14 ? 10.767 -0.691 13.988 1.00 0.00 13 LEU A N 4
ATOM 1855 C CA . LEU A 1 14 ? 10.749 -1.254 12.643 1.00 0.00 13 LEU A CA 4
ATOM 1856 C C . LEU A 1 14 ? 9.370 -1.816 12.317 1.00 0.00 13 LEU A C 4
ATOM 1857 O O . LEU A 1 14 ? 8.917 -1.755 11.174 1.00 0.00 13 LEU A O 4
ATOM 1873 N N . VAL A 1 15 ? 8.704 -2.359 13.331 1.00 0.00 14 VAL A N 4
ATOM 1874 C CA . VAL A 1 15 ? 7.377 -2.935 13.141 1.00 0.00 14 VAL A CA 4
ATOM 1875 C C . VAL A 1 15 ? 6.391 -1.863 12.689 1.00 0.00 14 VAL A C 4
ATOM 1876 O O . VAL A 1 15 ? 5.745 -1.996 11.650 1.00 0.00 14 VAL A O 4
ATOM 1889 N N . PRO A 1 16 ? 6.272 -0.809 13.451 1.00 0.00 15 PRO A N 4
ATOM 1890 C CA . PRO A 1 16 ? 5.331 0.306 13.145 1.00 0.00 15 PRO A CA 4
ATOM 1891 C C . PRO A 1 16 ? 5.667 0.992 11.824 1.00 0.00 15 PRO A C 4
ATOM 1892 O O . PRO A 1 16 ? 4.776 1.371 11.064 1.00 0.00 15 PRO A O 4
ATOM 1903 N N . ILE A 1 17 ? 6.960 1.147 11.558 1.00 0.00 16 ILE A N 4
ATOM 1904 C CA . ILE A 1 17 ? 7.407 1.777 10.321 1.00 0.00 16 ILE A CA 4
ATOM 1905 C C . ILE A 1 17 ? 7.088 0.888 9.123 1.00 0.00 16 ILE A C 4
ATOM 1906 O O . ILE A 1 17 ? 6.662 1.371 8.074 1.00 0.00 16 ILE A O 4
ATOM 1922 N N . LEU A 1 18 ? 7.296 -0.414 9.289 1.00 0.00 17 LEU A N 4
ATOM 1923 C CA . LEU A 1 18 ? 7.027 -1.366 8.217 1.00 0.00 17 LEU A CA 4
ATOM 1924 C C . LEU A 1 18 ? 5.529 -1.480 7.958 1.00 0.00 17 LEU A C 4
ATOM 1925 O O . LEU A 1 18 ? 5.088 -1.534 6.810 1.00 0.00 17 LEU A O 4
ATOM 1941 N N . LEU A 1 19 ? 4.751 -1.518 9.035 1.00 0.00 18 LEU A N 4
ATOM 1942 C CA . LEU A 1 19 ? 3.302 -1.638 8.920 1.00 0.00 18 LEU A CA 4
ATOM 1943 C C . LEU A 1 19 ? 2.717 -0.439 8.179 1.00 0.00 18 LEU A C 4
ATOM 1944 O O . LEU A 1 19 ? 1.889 -0.594 7.282 1.00 0.00 18 LEU A O 4
ATOM 1960 N N . LEU A 1 20 ? 3.158 0.755 8.561 1.00 0.00 19 LEU A N 4
ATOM 1961 C CA . LEU A 1 20 ? 2.675 1.978 7.927 1.00 0.00 19 LEU A CA 4
ATOM 1962 C C . LEU A 1 20 ? 3.056 2.002 6.451 1.00 0.00 19 LEU A C 4
ATOM 1963 O O . LEU A 1 20 ? 2.229 2.308 5.591 1.00 0.00 19 LEU A O 4
ATOM 1979 N N . ILE A 1 21 ? 4.313 1.679 6.164 1.00 0.00 20 ILE A N 4
ATOM 1980 C CA . ILE A 1 21 ? 4.796 1.676 4.788 1.00 0.00 20 ILE A CA 4
ATOM 1981 C C . ILE A 1 21 ? 4.016 0.669 3.949 1.00 0.00 20 ILE A C 4
ATOM 1982 O O . ILE A 1 21 ? 3.608 0.966 2.826 1.00 0.00 20 ILE A O 4
ATOM 1998 N N . GLY A 1 22 ? 3.810 -0.521 4.503 1.00 0.00 21 GLY A N 4
ATOM 1999 C CA . GLY A 1 22 ? 3.083 -1.568 3.795 1.00 0.00 21 GLY A CA 4
ATOM 2000 C C . GLY A 1 22 ? 1.658 -1.126 3.482 1.00 0.00 21 GLY A C 4
ATOM 2001 O O . GLY A 1 22 ? 1.149 -1.368 2.387 1.00 0.00 21 GLY A O 4
ATOM 2005 N N . TRP A 1 23 ? 1.019 -0.475 4.449 1.00 0.00 22 TRP A N 4
ATOM 2006 C CA . TRP A 1 23 ? -0.348 -0.003 4.264 1.00 0.00 22 TRP A CA 4
ATOM 2007 C C . TRP A 1 23 ? -0.412 1.023 3.137 1.00 0.00 22 TRP A C 4
ATOM 2008 O O . TRP A 1 23 ? -1.281 0.950 2.267 1.00 0.00 22 TRP A O 4
ATOM 2029 N N . ILE A 1 24 ? 0.513 1.977 3.158 1.00 0.00 23 ILE A N 4
ATOM 2030 C CA . ILE A 1 24 ? 0.552 3.012 2.132 1.00 0.00 23 ILE A CA 4
ATOM 2031 C C . ILE A 1 24 ? 0.801 2.395 0.759 1.00 0.00 23 ILE A C 4
ATOM 2032 O O . ILE A 1 24 ? 0.152 2.757 -0.222 1.00 0.00 23 ILE A O 4
ATOM 2048 N N . VAL A 1 25 ? 1.747 1.463 0.697 1.00 0.00 24 VAL A N 4
ATOM 2049 C CA . VAL A 1 25 ? 2.077 0.805 -0.562 1.00 0.00 24 VAL A CA 4
ATOM 2050 C C . VAL A 1 25 ? 0.884 0.006 -1.078 1.00 0.00 24 VAL A C 4
ATOM 2051 O O . VAL A 1 25 ? 0.565 0.046 -2.266 1.00 0.00 24 VAL A O 4
ATOM 2064 N N . GLY A 1 26 ? 0.229 -0.718 -0.177 1.00 0.00 25 GLY A N 4
ATOM 2065 C CA . GLY A 1 26 ? -0.925 -1.527 -0.554 1.00 0.00 25 GLY A CA 4
ATOM 2066 C C . GLY A 1 26 ? -2.036 -0.658 -1.133 1.00 0.00 25 GLY A C 4
ATOM 2067 O O . GLY A 1 26 ? -2.688 -1.034 -2.106 1.00 0.00 25 GLY A O 4
ATOM 2071 N N . CYS A 1 27 ? -2.244 0.508 -0.527 1.00 0.00 26 CYS A N 4
ATOM 2072 C CA . CYS A 1 27 ? -3.283 1.421 -0.989 1.00 0.00 26 CYS A CA 4
ATOM 2073 C C . CYS A 1 27 ? -3.021 1.848 -2.430 1.00 0.00 26 CYS A C 4
ATOM 2074 O O . CYS A 1 27 ? -3.929 1.854 -3.260 1.00 0.00 26 CYS A O 4
ATOM 2082 N N . ILE A 1 28 ? -1.773 2.204 -2.718 1.00 0.00 27 ILE A N 4
ATOM 2083 C CA . ILE A 1 28 ? -1.401 2.625 -4.064 1.00 0.00 27 ILE A CA 4
ATOM 2084 C C . ILE A 1 28 ? -1.649 1.502 -5.065 1.00 0.00 27 ILE A C 4
ATOM 2085 O O . ILE A 1 28 ? -2.154 1.737 -6.163 1.00 0.00 27 ILE A O 4
ATOM 2101 N N . ILE A 1 29 ? -1.291 0.282 -4.679 1.00 0.00 28 ILE A N 4
ATOM 2102 C CA . ILE A 1 29 ? -1.473 -0.871 -5.553 1.00 0.00 28 ILE A CA 4
ATOM 2103 C C . ILE A 1 29 ? -2.956 -1.117 -5.815 1.00 0.00 28 ILE A C 4
ATOM 2104 O O . ILE A 1 29 ? -3.383 -1.220 -6.965 1.00 0.00 28 ILE A O 4
ATOM 2120 N N . MET A 1 30 ? -3.733 -1.210 -4.742 1.00 0.00 29 MET A N 4
ATOM 2121 C CA . MET A 1 30 ? -5.169 -1.433 -4.870 1.00 0.00 29 MET A CA 4
ATOM 2122 C C . MET A 1 30 ? -5.776 -0.463 -5.878 1.00 0.00 29 MET A C 4
ATOM 2123 O O . MET A 1 30 ? -6.609 -0.846 -6.700 1.00 0.00 29 MET A O 4
ATOM 2137 N N . ILE A 1 31 ? -5.352 0.796 -5.811 1.00 0.00 30 ILE A N 4
ATOM 2138 C CA . ILE A 1 31 ? -5.852 1.808 -6.733 1.00 0.00 30 ILE A CA 4
ATOM 2139 C C . ILE A 1 31 ? -5.490 1.447 -8.170 1.00 0.00 30 ILE A C 4
ATOM 2140 O O . ILE A 1 31 ? -6.301 1.606 -9.083 1.00 0.00 30 ILE A O 4
ATOM 2156 N N . TYR A 1 32 ? -4.268 0.963 -8.362 1.00 0.00 31 TYR A N 4
ATOM 2157 C CA . TYR A 1 32 ? -3.808 0.581 -9.692 1.00 0.00 31 TYR A CA 4
ATOM 2158 C C . TYR A 1 32 ? -4.687 -0.527 -10.264 1.00 0.00 31 TYR A C 4
ATOM 2159 O O . TYR A 1 32 ? -5.094 -0.473 -11.425 1.00 0.00 31 TYR A O 4
ATOM 2177 N N . VAL A 1 33 ? -4.975 -1.531 -9.442 1.00 0.00 32 VAL A N 4
ATOM 2178 C CA . VAL A 1 33 ? -5.789 -2.658 -9.883 1.00 0.00 32 VAL A CA 4
ATOM 2179 C C . VAL A 1 33 ? -7.246 -2.238 -10.036 1.00 0.00 32 VAL A C 4
ATOM 2180 O O . VAL A 1 33 ? -7.891 -2.551 -11.037 1.00 0.00 32 VAL A O 4
ATOM 2193 N N . VAL A 1 34 ? -7.760 -1.529 -9.036 1.00 0.00 33 VAL A N 4
ATOM 2194 C CA . VAL A 1 34 ? -9.145 -1.074 -9.069 1.00 0.00 33 VAL A CA 4
ATOM 2195 C C . VAL A 1 34 ? -9.383 -0.174 -10.277 1.00 0.00 33 VAL A C 4
ATOM 2196 O O . VAL A 1 34 ? -10.447 -0.218 -10.896 1.00 0.00 33 VAL A O 4
ATOM 2209 N N . PHE A 1 35 ? -8.388 0.642 -10.607 1.00 0.00 34 PHE A N 4
ATOM 2210 C CA . PHE A 1 35 ? -8.510 1.564 -11.731 1.00 0.00 34 PHE A CA 4
ATOM 2211 C C . PHE A 1 35 ? -8.689 0.796 -13.037 1.00 0.00 34 PHE A C 4
ATOM 2212 O O . PHE A 1 35 ? -9.588 1.092 -13.824 1.00 0.00 34 PHE A O 4
ATOM 2229 N N . SER A 1 36 ? -7.828 -0.192 -13.259 1.00 0.00 35 SER A N 4
ATOM 2230 C CA . SER A 1 36 ? -7.898 -0.994 -14.475 1.00 0.00 35 SER A CA 4
ATOM 2231 C C . SER A 1 36 ? -8.532 -2.351 -14.186 1.00 0.00 35 SER A C 4
ATOM 2232 O O . SER A 1 36 ? -7.792 -3.285 -13.923 1.00 0.00 35 SER A O 4
ATOM 2241 N N . MET A 1 2 ? 28.499 -4.997 22.854 1.00 0.00 1 MET A N 5
ATOM 2242 C CA . MET A 1 2 ? 27.996 -3.838 23.643 1.00 0.00 1 MET A CA 5
ATOM 2243 C C . MET A 1 2 ? 26.626 -3.424 23.117 1.00 0.00 1 MET A C 5
ATOM 2244 O O . MET A 1 2 ? 26.478 -3.079 21.944 1.00 0.00 1 MET A O 5
ATOM 2258 N N . ALA A 1 3 ? 25.624 -3.462 23.991 1.00 0.00 2 ALA A N 5
ATOM 2259 C CA . ALA A 1 3 ? 24.267 -3.091 23.603 1.00 0.00 2 ALA A CA 5
ATOM 2260 C C . ALA A 1 3 ? 24.211 -1.628 23.175 1.00 0.00 2 ALA A C 5
ATOM 2261 O O . ALA A 1 3 ? 24.906 -0.780 23.736 1.00 0.00 2 ALA A O 5
ATOM 2268 N N . GLU A 1 4 ? 23.382 -1.339 22.177 1.00 0.00 3 GLU A N 5
ATOM 2269 C CA . GLU A 1 4 ? 23.250 0.025 21.677 1.00 0.00 3 GLU A CA 5
ATOM 2270 C C . GLU A 1 4 ? 21.809 0.508 21.808 1.00 0.00 3 GLU A C 5
ATOM 2271 O O . GLU A 1 4 ? 20.876 -0.160 21.360 1.00 0.00 3 GLU A O 5
ATOM 2283 N N . LYS A 1 5 ? 21.632 1.672 22.427 1.00 0.00 4 LYS A N 5
ATOM 2284 C CA . LYS A 1 5 ? 20.298 2.231 22.612 1.00 0.00 4 LYS A CA 5
ATOM 2285 C C . LYS A 1 5 ? 19.623 2.464 21.264 1.00 0.00 4 LYS A C 5
ATOM 2286 O O . LYS A 1 5 ? 18.459 2.113 21.074 1.00 0.00 4 LYS A O 5
ATOM 2305 N N . ALA A 1 6 ? 20.361 3.059 20.331 1.00 0.00 5 ALA A N 5
ATOM 2306 C CA . ALA A 1 6 ? 19.821 3.328 19.003 1.00 0.00 5 ALA A CA 5
ATOM 2307 C C . ALA A 1 6 ? 19.453 2.027 18.302 1.00 0.00 5 ALA A C 5
ATOM 2308 O O . ALA A 1 6 ? 18.374 1.907 17.723 1.00 0.00 5 ALA A O 5
ATOM 2315 N N . GLY A 1 7 ? 20.356 1.054 18.361 1.00 0.00 6 GLY A N 5
ATOM 2316 C CA . GLY A 1 7 ? 20.108 -0.240 17.738 1.00 0.00 6 GLY A CA 5
ATOM 2317 C C . GLY A 1 7 ? 18.705 -0.741 18.063 1.00 0.00 6 GLY A C 5
ATOM 2318 O O . GLY A 1 7 ? 17.921 -1.044 17.163 1.00 0.00 6 GLY A O 5
ATOM 2322 N N . SER A 1 8 ? 18.391 -0.824 19.351 1.00 0.00 7 SER A N 5
ATOM 2323 C CA . SER A 1 8 ? 17.079 -1.298 19.775 1.00 0.00 7 SER A CA 5
ATOM 2324 C C . SER A 1 8 ? 15.989 -0.326 19.341 1.00 0.00 7 SER A C 5
ATOM 2325 O O . SER A 1 8 ? 14.901 -0.737 18.938 1.00 0.00 7 SER A O 5
ATOM 2333 N N . THR A 1 9 ? 16.287 0.965 19.425 1.00 0.00 8 THR A N 5
ATOM 2334 C CA . THR A 1 9 ? 15.316 1.987 19.057 1.00 0.00 8 THR A CA 5
ATOM 2335 C C . THR A 1 9 ? 14.918 1.840 17.595 1.00 0.00 8 THR A C 5
ATOM 2336 O O . THR A 1 9 ? 13.739 1.928 17.252 1.00 0.00 8 THR A O 5
ATOM 2347 N N . PHE A 1 10 ? 15.907 1.615 16.738 1.00 0.00 9 PHE A N 5
ATOM 2348 C CA . PHE A 1 10 ? 15.645 1.471 15.313 1.00 0.00 9 PHE A CA 5
ATOM 2349 C C . PHE A 1 10 ? 14.714 0.291 15.057 1.00 0.00 9 PHE A C 5
ATOM 2350 O O . PHE A 1 10 ? 13.685 0.433 14.395 1.00 0.00 9 PHE A O 5
ATOM 2367 N N . SER A 1 11 ? 15.075 -0.873 15.591 1.00 0.00 10 SER A N 5
ATOM 2368 C CA . SER A 1 11 ? 14.251 -2.066 15.421 1.00 0.00 10 SER A CA 5
ATOM 2369 C C . SER A 1 11 ? 12.846 -1.825 15.966 1.00 0.00 10 SER A C 5
ATOM 2370 O O . SER A 1 11 ? 11.856 -2.221 15.349 1.00 0.00 10 SER A O 5
ATOM 2378 N N . HIS A 1 12 ? 12.765 -1.172 17.121 1.00 0.00 11 HIS A N 5
ATOM 2379 C CA . HIS A 1 12 ? 11.473 -0.893 17.739 1.00 0.00 11 HIS A CA 5
ATOM 2380 C C . HIS A 1 12 ? 10.588 -0.093 16.787 1.00 0.00 11 HIS A C 5
ATOM 2381 O O . HIS A 1 12 ? 9.418 -0.422 16.589 1.00 0.00 11 HIS A O 5
ATOM 2395 N N . LEU A 1 13 ? 11.154 0.955 16.196 1.00 0.00 12 LEU A N 5
ATOM 2396 C CA . LEU A 1 13 ? 10.409 1.794 15.262 1.00 0.00 12 LEU A CA 5
ATOM 2397 C C . LEU A 1 13 ? 10.388 1.166 13.872 1.00 0.00 12 LEU A C 5
ATOM 2398 O O . LEU A 1 13 ? 9.602 1.562 13.012 1.00 0.00 12 LEU A O 5
ATOM 2414 N N . LEU A 1 14 ? 11.253 0.182 13.663 1.00 0.00 13 LEU A N 5
ATOM 2415 C CA . LEU A 1 14 ? 11.326 -0.501 12.376 1.00 0.00 13 LEU A CA 5
ATOM 2416 C C . LEU A 1 14 ? 10.025 -1.248 12.099 1.00 0.00 13 LEU A C 5
ATOM 2417 O O . LEU A 1 14 ? 9.563 -1.307 10.960 1.00 0.00 13 LEU A O 5
ATOM 2433 N N . VAL A 1 15 ? 9.437 -1.812 13.150 1.00 0.00 14 VAL A N 5
ATOM 2434 C CA . VAL A 1 15 ? 8.206 -2.584 13.005 1.00 0.00 14 VAL A CA 5
ATOM 2435 C C . VAL A 1 15 ? 7.070 -1.709 12.481 1.00 0.00 14 VAL A C 5
ATOM 2436 O O . VAL A 1 15 ? 6.486 -1.996 11.436 1.00 0.00 14 VAL A O 5
ATOM 2449 N N . PRO A 1 16 ? 6.749 -0.660 13.186 1.00 0.00 15 PRO A N 5
ATOM 2450 C CA . PRO A 1 16 ? 5.649 0.266 12.795 1.00 0.00 15 PRO A CA 5
ATOM 2451 C C . PRO A 1 16 ? 5.889 0.912 11.432 1.00 0.00 15 PRO A C 5
ATOM 2452 O O . PRO A 1 16 ? 4.951 1.120 10.662 1.00 0.00 15 PRO A O 5
ATOM 2463 N N . ILE A 1 17 ? 7.147 1.229 11.142 1.00 0.00 16 ILE A N 5
ATOM 2464 C CA . ILE A 1 17 ? 7.496 1.834 9.863 1.00 0.00 16 ILE A CA 5
ATOM 2465 C C . ILE A 1 17 ? 7.199 0.873 8.716 1.00 0.00 16 ILE A C 5
ATOM 2466 O O . ILE A 1 17 ? 6.709 1.281 7.663 1.00 0.00 16 ILE A O 5
ATOM 2482 N N . LEU A 1 18 ? 7.501 -0.406 8.925 1.00 0.00 17 LEU A N 5
ATOM 2483 C CA . LEU A 1 18 ? 7.263 -1.410 7.897 1.00 0.00 17 LEU A CA 5
ATOM 2484 C C . LEU A 1 18 ? 5.767 -1.555 7.637 1.00 0.00 17 LEU A C 5
ATOM 2485 O O . LEU A 1 18 ? 5.330 -1.642 6.489 1.00 0.00 17 LEU A O 5
ATOM 2501 N N . LEU A 1 19 ? 4.990 -1.582 8.713 1.00 0.00 18 LEU A N 5
ATOM 2502 C CA . LEU A 1 19 ? 3.544 -1.721 8.597 1.00 0.00 18 LEU A CA 5
ATOM 2503 C C . LEU A 1 19 ? 2.955 -0.534 7.838 1.00 0.00 18 LEU A C 5
ATOM 2504 O O . LEU A 1 19 ? 2.129 -0.708 6.941 1.00 0.00 18 LEU A O 5
ATOM 2520 N N . LEU A 1 20 ? 3.391 0.670 8.199 1.00 0.00 19 LEU A N 5
ATOM 2521 C CA . LEU A 1 20 ? 2.904 1.880 7.544 1.00 0.00 19 LEU A CA 5
ATOM 2522 C C . LEU A 1 20 ? 3.285 1.889 6.065 1.00 0.00 19 LEU A C 5
ATOM 2523 O O . LEU A 1 20 ? 2.460 2.201 5.206 1.00 0.00 19 LEU A O 5
ATOM 2539 N N . ILE A 1 21 ? 4.536 1.546 5.775 1.00 0.00 20 ILE A N 5
ATOM 2540 C CA . ILE A 1 21 ? 5.011 1.511 4.394 1.00 0.00 20 ILE A CA 5
ATOM 2541 C C . ILE A 1 21 ? 4.219 0.490 3.583 1.00 0.00 20 ILE A C 5
ATOM 2542 O O . ILE A 1 21 ? 3.811 0.760 2.453 1.00 0.00 20 ILE A O 5
ATOM 2558 N N . GLY A 1 22 ? 4.003 -0.683 4.171 1.00 0.00 21 GLY A N 5
ATOM 2559 C CA . GLY A 1 22 ? 3.259 -1.741 3.499 1.00 0.00 21 GLY A CA 5
ATOM 2560 C C . GLY A 1 22 ? 1.831 -1.301 3.197 1.00 0.00 21 GLY A C 5
ATOM 2561 O O . GLY A 1 22 ? 1.319 -1.526 2.101 1.00 0.00 21 GLY A O 5
ATOM 2565 N N . TRP A 1 23 ? 1.193 -0.669 4.177 1.00 0.00 22 TRP A N 5
ATOM 2566 C CA . TRP A 1 23 ? -0.178 -0.203 4.005 1.00 0.00 22 TRP A CA 5
ATOM 2567 C C . TRP A 1 23 ? -0.270 0.747 2.814 1.00 0.00 22 TRP A C 5
ATOM 2568 O O . TRP A 1 23 ? -1.172 0.628 1.985 1.00 0.00 22 TRP A O 5
ATOM 2589 N N . ILE A 1 24 ? 0.665 1.691 2.738 1.00 0.00 23 ILE A N 5
ATOM 2590 C CA . ILE A 1 24 ? 0.675 2.657 1.643 1.00 0.00 23 ILE A CA 5
ATOM 2591 C C . ILE A 1 24 ? 0.865 1.941 0.313 1.00 0.00 23 ILE A C 5
ATOM 2592 O O . ILE A 1 24 ? 0.200 2.251 -0.676 1.00 0.00 23 ILE A O 5
ATOM 2608 N N . VAL A 1 25 ? 1.777 0.977 0.300 1.00 0.00 24 VAL A N 5
ATOM 2609 C CA . VAL A 1 25 ? 2.059 0.220 -0.911 1.00 0.00 24 VAL A CA 5
ATOM 2610 C C . VAL A 1 25 ? 0.806 -0.514 -1.375 1.00 0.00 24 VAL A C 5
ATOM 2611 O O . VAL A 1 25 ? 0.463 -0.493 -2.557 1.00 0.00 24 VAL A O 5
ATOM 2624 N N . GLY A 1 26 ? 0.127 -1.162 -0.432 1.00 0.00 25 GLY A N 5
ATOM 2625 C CA . GLY A 1 26 ? -1.079 -1.917 -0.750 1.00 0.00 25 GLY A CA 5
ATOM 2626 C C . GLY A 1 26 ? -2.159 -1.005 -1.315 1.00 0.00 25 GLY A C 5
ATOM 2627 O O . GLY A 1 26 ? -2.835 -1.355 -2.283 1.00 0.00 25 GLY A O 5
ATOM 2631 N N . CYS A 1 27 ? -2.320 0.167 -0.707 1.00 0.00 26 CYS A N 5
ATOM 2632 C CA . CYS A 1 27 ? -3.327 1.115 -1.170 1.00 0.00 26 CYS A CA 5
ATOM 2633 C C . CYS A 1 27 ? -3.055 1.494 -2.621 1.00 0.00 26 CYS A C 5
ATOM 2634 O O . CYS A 1 27 ? -3.970 1.573 -3.439 1.00 0.00 26 CYS A O 5
ATOM 2642 N N . ILE A 1 28 ? -1.782 1.729 -2.924 1.00 0.00 27 ILE A N 5
ATOM 2643 C CA . ILE A 1 28 ? -1.369 2.098 -4.273 1.00 0.00 27 ILE A CA 5
ATOM 2644 C C . ILE A 1 28 ? -1.783 1.007 -5.250 1.00 0.00 27 ILE A C 5
ATOM 2645 O O . ILE A 1 28 ? -2.264 1.296 -6.345 1.00 0.00 27 ILE A O 5
ATOM 2661 N N . ILE A 1 29 ? -1.617 -0.250 -4.847 1.00 0.00 28 ILE A N 5
ATOM 2662 C CA . ILE A 1 29 ? -2.005 -1.358 -5.709 1.00 0.00 28 ILE A CA 5
ATOM 2663 C C . ILE A 1 29 ? -3.511 -1.387 -5.949 1.00 0.00 28 ILE A C 5
ATOM 2664 O O . ILE A 1 29 ? -3.960 -1.397 -7.096 1.00 0.00 28 ILE A O 5
ATOM 2680 N N . MET A 1 30 ? -4.291 -1.376 -4.871 1.00 0.00 29 MET A N 5
ATOM 2681 C CA . MET A 1 30 ? -5.744 -1.383 -5.006 1.00 0.00 29 MET A CA 5
ATOM 2682 C C . MET A 1 30 ? -6.159 -0.334 -6.032 1.00 0.00 29 MET A C 5
ATOM 2683 O O . MET A 1 30 ? -7.040 -0.567 -6.860 1.00 0.00 29 MET A O 5
ATOM 2697 N N . ILE A 1 31 ? -5.509 0.823 -5.958 1.00 0.00 30 ILE A N 5
ATOM 2698 C CA . ILE A 1 31 ? -5.792 1.925 -6.870 1.00 0.00 30 ILE A CA 5
ATOM 2699 C C . ILE A 1 31 ? -5.511 1.529 -8.315 1.00 0.00 30 ILE A C 5
ATOM 2700 O O . ILE A 1 31 ? -6.254 1.895 -9.227 1.00 0.00 30 ILE A O 5
ATOM 2716 N N . TYR A 1 32 ? -4.427 0.781 -8.514 1.00 0.00 31 TYR A N 5
ATOM 2717 C CA . TYR A 1 32 ? -4.051 0.344 -9.851 1.00 0.00 31 TYR A CA 5
ATOM 2718 C C . TYR A 1 32 ? -5.125 -0.572 -10.422 1.00 0.00 31 TYR A C 5
ATOM 2719 O O . TYR A 1 32 ? -5.501 -0.449 -11.588 1.00 0.00 31 TYR A O 5
ATOM 2737 N N . VAL A 1 33 ? -5.612 -1.493 -9.599 1.00 0.00 32 VAL A N 5
ATOM 2738 C CA . VAL A 1 33 ? -6.633 -2.432 -10.043 1.00 0.00 32 VAL A CA 5
ATOM 2739 C C . VAL A 1 33 ? -7.970 -1.720 -10.208 1.00 0.00 32 VAL A C 5
ATOM 2740 O O . VAL A 1 33 ? -8.655 -1.892 -11.216 1.00 0.00 32 VAL A O 5
ATOM 2753 N N . VAL A 1 34 ? -8.336 -0.922 -9.212 1.00 0.00 33 VAL A N 5
ATOM 2754 C CA . VAL A 1 34 ? -9.607 -0.213 -9.247 1.00 0.00 33 VAL A CA 5
ATOM 2755 C C . VAL A 1 34 ? -9.700 0.656 -10.499 1.00 0.00 33 VAL A C 5
ATOM 2756 O O . VAL A 1 34 ? -10.762 0.773 -11.111 1.00 0.00 33 VAL A O 5
ATOM 2769 N N . PHE A 1 35 ? -8.580 1.267 -10.867 1.00 0.00 34 PHE A N 5
ATOM 2770 C CA . PHE A 1 35 ? -8.539 2.147 -12.028 1.00 0.00 34 PHE A CA 5
ATOM 2771 C C . PHE A 1 35 ? -8.637 1.350 -13.328 1.00 0.00 34 PHE A C 5
ATOM 2772 O O . PHE A 1 35 ? -9.304 1.771 -14.273 1.00 0.00 34 PHE A O 5
ATOM 2789 N N . SER A 1 36 ? -7.974 0.198 -13.371 1.00 0.00 35 SER A N 5
ATOM 2790 C CA . SER A 1 36 ? -8.001 -0.640 -14.567 1.00 0.00 35 SER A CA 5
ATOM 2791 C C . SER A 1 36 ? -9.416 -1.148 -14.833 1.00 0.00 35 SER A C 5
ATOM 2792 O O . SER A 1 36 ? -9.602 -1.828 -15.828 1.00 0.00 35 SER A O 5
ATOM 2801 N N . MET A 1 2 ? 21.648 7.917 21.967 1.00 0.00 1 MET A N 6
ATOM 2802 C CA . MET A 1 2 ? 21.653 8.141 23.440 1.00 0.00 1 MET A CA 6
ATOM 2803 C C . MET A 1 2 ? 22.887 7.482 24.047 1.00 0.00 1 MET A C 6
ATOM 2804 O O . MET A 1 2 ? 23.886 8.148 24.323 1.00 0.00 1 MET A O 6
ATOM 2818 N N . ALA A 1 3 ? 22.813 6.172 24.252 1.00 0.00 2 ALA A N 6
ATOM 2819 C CA . ALA A 1 3 ? 23.931 5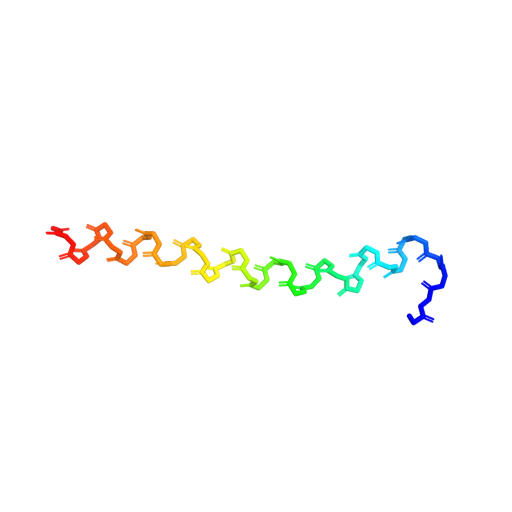.433 24.828 1.00 0.00 2 ALA A CA 6
ATOM 2820 C C . ALA A 1 3 ? 24.738 4.746 23.732 1.00 0.00 2 ALA A C 6
ATOM 2821 O O . ALA A 1 3 ? 25.242 3.639 23.920 1.00 0.00 2 ALA A O 6
ATOM 2828 N N . GLU A 1 4 ? 24.855 5.408 22.585 1.00 0.00 3 GLU A N 6
ATOM 2829 C CA . GLU A 1 4 ? 25.605 4.848 21.468 1.00 0.00 3 GLU A CA 6
ATOM 2830 C C . GLU A 1 4 ? 25.050 3.479 21.091 1.00 0.00 3 GLU A C 6
ATOM 2831 O O . GLU A 1 4 ? 25.773 2.621 20.584 1.00 0.00 3 GLU A O 6
ATOM 2843 N N . LYS A 1 5 ? 23.759 3.284 21.344 1.00 0.00 4 LYS A N 6
ATOM 2844 C CA . LYS A 1 5 ? 23.110 2.017 21.033 1.00 0.00 4 LYS A CA 6
ATOM 2845 C C . LYS A 1 5 ? 21.641 2.238 20.688 1.00 0.00 4 LYS A C 6
ATOM 2846 O O . LYS A 1 5 ? 20.910 2.889 21.434 1.00 0.00 4 LYS A O 6
ATOM 2865 N N . ALA A 1 6 ? 21.217 1.695 19.553 1.00 0.00 5 ALA A N 6
ATOM 2866 C CA . ALA A 1 6 ? 19.836 1.850 19.112 1.00 0.00 5 ALA A CA 6
ATOM 2867 C C . ALA A 1 6 ? 19.340 0.577 18.431 1.00 0.00 5 ALA A C 6
ATOM 2868 O O . ALA A 1 6 ? 18.255 0.555 17.851 1.00 0.00 5 ALA A O 6
ATOM 2875 N N . GLY A 1 7 ? 20.146 -0.479 18.503 1.00 0.00 6 GLY A N 6
ATOM 2876 C CA . GLY A 1 7 ? 19.779 -1.749 17.888 1.00 0.00 6 GLY A CA 6
ATOM 2877 C C . GLY A 1 7 ? 18.335 -2.119 18.211 1.00 0.00 6 GLY A C 6
ATOM 2878 O O . GLY A 1 7 ? 17.504 -2.253 17.313 1.00 0.00 6 GLY A O 6
ATOM 2882 N N . SER A 1 8 ? 18.042 -2.281 19.497 1.00 0.00 7 SER A N 6
ATOM 2883 C CA . SER A 1 8 ? 16.702 -2.668 19.921 1.00 0.00 7 SER A CA 6
ATOM 2884 C C . SER A 1 8 ? 15.695 -1.574 19.581 1.00 0.00 7 SER A C 6
ATOM 2885 O O . SER A 1 8 ? 14.589 -1.856 19.120 1.00 0.00 7 SER A O 6
ATOM 2893 N N . THR A 1 9 ? 16.084 -0.324 19.813 1.00 0.00 8 THR A N 6
ATOM 2894 C CA . THR A 1 9 ? 15.194 0.803 19.556 1.00 0.00 8 THR A CA 6
ATOM 2895 C C . THR A 1 9 ? 14.813 0.858 18.080 1.00 0.00 8 THR A C 6
ATOM 2896 O O . THR A 1 9 ? 13.717 1.298 17.728 1.00 0.00 8 THR A O 6
ATOM 2907 N N . PHE A 1 10 ? 15.722 0.407 17.222 1.00 0.00 9 PHE A N 6
ATOM 2908 C CA . PHE A 1 10 ? 15.468 0.409 15.786 1.00 0.00 9 PHE A CA 6
ATOM 2909 C C . PHE A 1 10 ? 14.369 -0.588 15.438 1.00 0.00 9 PHE A C 6
ATOM 2910 O O . PHE A 1 10 ? 13.384 -0.238 14.790 1.00 0.00 9 PHE A O 6
ATOM 2927 N N . SER A 1 11 ? 14.540 -1.830 15.878 1.00 0.00 10 SER A N 6
ATOM 2928 C CA . SER A 1 11 ? 13.551 -2.866 15.609 1.00 0.00 10 SER A CA 6
ATOM 2929 C C . SER A 1 11 ? 12.169 -2.413 16.071 1.00 0.00 10 SER A C 6
ATOM 2930 O O . SER A 1 11 ? 11.167 -2.664 15.403 1.00 0.00 10 SER A O 6
ATOM 2938 N N . HIS A 1 12 ? 12.126 -1.743 17.218 1.00 0.00 11 HIS A N 6
ATOM 2939 C CA . HIS A 1 12 ? 10.860 -1.275 17.771 1.00 0.00 11 HIS A CA 6
ATOM 2940 C C . HIS A 1 12 ? 10.166 -0.328 16.797 1.00 0.00 11 HIS A C 6
ATOM 2941 O O . HIS A 1 12 ? 8.971 -0.458 16.535 1.00 0.00 11 HIS A O 6
ATOM 2955 N N . LEU A 1 13 ? 10.924 0.626 16.265 1.00 0.00 12 LEU A N 6
ATOM 2956 C CA . LEU A 1 13 ? 10.366 1.601 15.336 1.00 0.00 12 LEU A CA 6
ATOM 2957 C C . LEU A 1 13 ? 10.262 1.016 13.932 1.00 0.00 12 LEU A C 6
ATOM 2958 O O . LEU A 1 13 ? 9.513 1.515 13.093 1.00 0.00 12 LEU A O 6
ATOM 2974 N N . LEU A 1 14 ? 11.024 -0.043 13.684 1.00 0.00 13 LEU A N 6
ATOM 2975 C CA . LEU A 1 14 ? 11.033 -0.677 12.371 1.00 0.00 13 LEU A CA 6
ATOM 2976 C C . LEU A 1 14 ? 9.722 -1.410 12.112 1.00 0.00 13 LEU A C 6
ATOM 2977 O O . LEU A 1 14 ? 9.270 -1.505 10.971 1.00 0.00 13 LEU A O 6
ATOM 2993 N N . VAL A 1 15 ? 9.115 -1.930 13.173 1.00 0.00 14 VAL A N 6
ATOM 2994 C CA . VAL A 1 15 ? 7.871 -2.680 13.033 1.00 0.00 14 VAL A CA 6
ATOM 2995 C C . VAL A 1 15 ? 6.768 -1.781 12.485 1.00 0.00 14 VAL A C 6
ATOM 2996 O O . VAL A 1 15 ? 6.178 -2.066 11.442 1.00 0.00 14 VAL A O 6
ATOM 3009 N N . PRO A 1 16 ? 6.486 -0.708 13.170 1.00 0.00 15 PRO A N 6
ATOM 3010 C CA . PRO A 1 16 ? 5.423 0.260 12.768 1.00 0.00 15 PRO A CA 6
ATOM 3011 C C . PRO A 1 16 ? 5.715 0.930 11.425 1.00 0.00 15 PRO A C 6
ATOM 3012 O O . PRO A 1 16 ? 4.801 1.201 10.645 1.00 0.00 15 PRO A O 6
ATOM 3023 N N . ILE A 1 17 ? 6.989 1.207 11.165 1.00 0.00 16 ILE A N 6
ATOM 3024 C CA . ILE A 1 17 ? 7.381 1.851 9.915 1.00 0.00 16 ILE A CA 6
ATOM 3025 C C . ILE A 1 17 ? 7.110 0.939 8.722 1.00 0.00 16 ILE A C 6
ATOM 3026 O O . ILE A 1 17 ? 6.661 1.396 7.671 1.00 0.00 16 ILE A O 6
ATOM 3042 N N . LEU A 1 18 ? 7.385 -0.350 8.888 1.00 0.00 17 LEU A N 6
ATOM 3043 C CA . LEU A 1 18 ? 7.171 -1.308 7.809 1.00 0.00 17 LEU A CA 6
ATOM 3044 C C . LEU A 1 18 ? 5.682 -1.508 7.555 1.00 0.00 17 LEU A C 6
ATOM 3045 O O . LEU A 1 18 ? 5.247 -1.628 6.410 1.00 0.00 17 LEU A O 6
ATOM 3061 N N . LEU A 1 19 ? 4.906 -1.546 8.631 1.00 0.00 18 LEU A N 6
ATOM 3062 C CA . LEU A 1 19 ? 3.468 -1.746 8.515 1.00 0.00 18 LEU A CA 6
ATOM 3063 C C . LEU A 1 19 ? 2.835 -0.587 7.757 1.00 0.00 18 LEU A C 6
ATOM 3064 O O . LEU A 1 19 ? 2.023 -0.789 6.855 1.00 0.00 18 LEU A O 6
ATOM 3080 N N . LEU A 1 20 ? 3.217 0.630 8.130 1.00 0.00 19 LEU A N 6
ATOM 3081 C CA . LEU A 1 20 ? 2.673 1.821 7.492 1.00 0.00 19 LEU A CA 6
ATOM 3082 C C . LEU A 1 20 ? 3.066 1.867 6.020 1.00 0.00 19 LEU A C 6
ATOM 3083 O O . LEU A 1 20 ? 2.242 2.172 5.158 1.00 0.00 19 LEU A O 6
ATOM 3099 N N . ILE A 1 21 ? 4.330 1.564 5.739 1.00 0.00 20 ILE A N 6
ATOM 3100 C CA . ILE A 1 21 ? 4.814 1.566 4.364 1.00 0.00 20 ILE A CA 6
ATOM 3101 C C . ILE A 1 21 ? 4.050 0.539 3.534 1.00 0.00 20 ILE A C 6
ATOM 3102 O O . ILE A 1 21 ? 3.645 0.819 2.406 1.00 0.00 20 ILE A O 6
ATOM 3118 N N . GLY A 1 22 ? 3.860 -0.649 4.095 1.00 0.00 21 GLY A N 6
ATOM 3119 C CA . GLY A 1 22 ? 3.147 -1.705 3.387 1.00 0.00 21 GLY A CA 6
ATOM 3120 C C . GLY A 1 22 ? 1.716 -1.278 3.081 1.00 0.00 21 GLY A C 6
ATOM 3121 O O . GLY A 1 22 ? 1.208 -1.510 1.984 1.00 0.00 21 GLY A O 6
ATOM 3125 N N . TRP A 1 23 ? 1.072 -0.651 4.061 1.00 0.00 22 TRP A N 6
ATOM 3126 C CA . TRP A 1 23 ? -0.303 -0.195 3.893 1.00 0.00 22 TRP A CA 6
ATOM 3127 C C . TRP A 1 23 ? -0.400 0.813 2.752 1.00 0.00 22 TRP A C 6
ATOM 3128 O O . TRP A 1 23 ? -1.273 0.709 1.890 1.00 0.00 22 TRP A O 6
ATOM 3149 N N . ILE A 1 24 ? 0.503 1.788 2.755 1.00 0.00 23 ILE A N 6
ATOM 3150 C CA . ILE A 1 24 ? 0.518 2.808 1.714 1.00 0.00 23 ILE A CA 6
ATOM 3151 C C . ILE A 1 24 ? 0.751 2.169 0.350 1.00 0.00 23 ILE A C 6
ATOM 3152 O O . ILE A 1 24 ? 0.103 2.527 -0.634 1.00 0.00 23 ILE A O 6
ATOM 3168 N N . VAL A 1 25 ? 1.687 1.227 0.297 1.00 0.00 24 VAL A N 6
ATOM 3169 C CA . VAL A 1 25 ? 1.997 0.543 -0.952 1.00 0.00 24 VAL A CA 6
ATOM 3170 C C . VAL A 1 25 ? 0.778 -0.227 -1.448 1.00 0.00 24 VAL A C 6
ATOM 3171 O O . VAL A 1 25 ? 0.472 -0.227 -2.641 1.00 0.00 24 VAL A O 6
ATOM 3184 N N . GLY A 1 26 ? 0.085 -0.882 -0.521 1.00 0.00 25 GLY A N 6
ATOM 3185 C CA . GLY A 1 26 ? -1.105 -1.651 -0.867 1.00 0.00 25 GLY A CA 6
ATOM 3186 C C . GLY A 1 26 ? -2.172 -0.750 -1.477 1.00 0.00 25 GLY A C 6
ATOM 3187 O O . GLY A 1 26 ? -2.846 -1.130 -2.435 1.00 0.00 25 GLY A O 6
ATOM 3191 N N . CYS A 1 27 ? -2.324 0.443 -0.914 1.00 0.00 26 CYS A N 6
ATOM 3192 C CA . CYS A 1 27 ? -3.319 1.390 -1.405 1.00 0.00 26 CYS A CA 6
ATOM 3193 C C . CYS A 1 27 ? -3.034 1.783 -2.852 1.00 0.00 26 CYS A C 6
ATOM 3194 O O . CYS A 1 27 ? -3.943 1.832 -3.681 1.00 0.00 26 CYS A O 6
ATOM 3202 N N . ILE A 1 28 ? -1.770 2.071 -3.148 1.00 0.00 27 ILE A N 6
ATOM 3203 C CA . ILE A 1 28 ? -1.384 2.456 -4.501 1.00 0.00 27 ILE A CA 6
ATOM 3204 C C . ILE A 1 28 ? -1.663 1.332 -5.497 1.00 0.00 27 ILE A C 6
ATOM 3205 O O . ILE A 1 28 ? -2.138 1.581 -6.604 1.00 0.00 27 ILE A O 6
ATOM 3221 N N . ILE A 1 29 ? -1.356 0.099 -5.106 1.00 0.00 28 ILE A N 6
ATOM 3222 C CA . ILE A 1 29 ? -1.582 -1.039 -5.990 1.00 0.00 28 ILE A CA 6
ATOM 3223 C C . ILE A 1 29 ? -3.075 -1.204 -6.256 1.00 0.00 28 ILE A C 6
ATOM 3224 O O . ILE A 1 29 ? -3.509 -1.256 -7.407 1.00 0.00 28 ILE A O 6
ATOM 3240 N N . MET A 1 30 ? -3.859 -1.265 -5.184 1.00 0.00 29 MET A N 6
ATOM 3241 C CA . MET A 1 30 ? -5.307 -1.404 -5.310 1.00 0.00 29 MET A CA 6
ATOM 3242 C C . MET A 1 30 ? -5.878 -0.399 -6.306 1.00 0.00 29 MET A C 6
ATOM 3243 O O . MET A 1 30 ? -6.719 -0.748 -7.134 1.00 0.00 29 MET A O 6
ATOM 3257 N N . ILE A 1 31 ? -5.425 0.847 -6.225 1.00 0.00 30 ILE A N 6
ATOM 3258 C CA . ILE A 1 31 ? -5.904 1.877 -7.141 1.00 0.00 30 ILE A CA 6
ATOM 3259 C C . ILE A 1 31 ? -5.551 1.513 -8.581 1.00 0.00 30 ILE A C 6
ATOM 3260 O O . ILE A 1 31 ? -6.354 1.706 -9.495 1.00 0.00 30 ILE A O 6
ATOM 3276 N N . TYR A 1 32 ? -4.346 0.989 -8.776 1.00 0.00 31 TYR A N 6
ATOM 3277 C CA . TYR A 1 32 ? -3.893 0.605 -10.109 1.00 0.00 31 TYR A CA 6
ATOM 3278 C C . TYR A 1 32 ? -4.796 -0.480 -10.688 1.00 0.00 31 TYR A C 6
ATOM 3279 O O . TYR A 1 32 ? -5.204 -0.412 -11.847 1.00 0.00 31 TYR A O 6
ATOM 3297 N N . VAL A 1 33 ? -5.107 -1.481 -9.868 1.00 0.00 32 VAL A N 6
ATOM 3298 C CA . VAL A 1 33 ? -5.954 -2.584 -10.307 1.00 0.00 32 VAL A CA 6
ATOM 3299 C C . VAL A 1 33 ? -7.396 -2.115 -10.466 1.00 0.00 32 VAL A C 6
ATOM 3300 O O . VAL A 1 33 ? -8.044 -2.395 -11.474 1.00 0.00 32 VAL A O 6
ATOM 3313 N N . VAL A 1 34 ? -7.889 -1.397 -9.462 1.00 0.00 33 VAL A N 6
ATOM 3314 C CA . VAL A 1 34 ? -9.259 -0.898 -9.489 1.00 0.00 33 VAL A CA 6
ATOM 3315 C C . VAL A 1 34 ? -9.471 0.011 -10.695 1.00 0.00 33 VAL A C 6
ATOM 3316 O O . VAL A 1 34 ? -10.536 0.000 -11.313 1.00 0.00 33 VAL A O 6
ATOM 3329 N N . PHE A 1 35 ? -8.452 0.797 -11.025 1.00 0.00 34 PHE A N 6
ATOM 3330 C CA . PHE A 1 35 ? -8.545 1.716 -12.155 1.00 0.00 34 PHE A CA 6
ATOM 3331 C C . PHE A 1 35 ? -8.736 0.946 -13.458 1.00 0.00 34 PHE A C 6
ATOM 3332 O O . PHE A 1 35 ? -9.603 1.279 -14.265 1.00 0.00 34 PHE A O 6
ATOM 3349 N N . SER A 1 36 ? -7.920 -0.084 -13.656 1.00 0.00 35 SER A N 6
ATOM 3350 C CA . SER A 1 36 ? -8.009 -0.894 -14.865 1.00 0.00 35 SER A CA 6
ATOM 3351 C C . SER A 1 36 ? -9.158 -1.891 -14.759 1.00 0.00 35 SER A C 6
ATOM 3352 O O . SER A 1 36 ? -9.750 -2.195 -15.782 1.00 0.00 35 SER A O 6
ATOM 3361 N N . MET A 1 2 ? 8.000 10.224 14.506 1.00 0.00 1 MET A N 7
ATOM 3362 C CA . MET A 1 2 ? 9.201 10.129 15.384 1.00 0.00 1 MET A CA 7
ATOM 3363 C C . MET A 1 2 ? 10.410 9.733 14.545 1.00 0.00 1 MET A C 7
ATOM 3364 O O . MET A 1 2 ? 11.306 9.035 15.020 1.00 0.00 1 MET A O 7
ATOM 3378 N N . ALA A 1 3 ? 10.429 10.183 13.294 1.00 0.00 2 ALA A N 7
ATOM 3379 C CA . ALA A 1 3 ? 11.536 9.869 12.396 1.00 0.00 2 ALA A CA 7
ATOM 3380 C C . ALA A 1 3 ? 12.841 10.461 12.922 1.00 0.00 2 ALA A C 7
ATOM 3381 O O . ALA A 1 3 ? 12.885 11.616 13.344 1.00 0.00 2 ALA A O 7
ATOM 3388 N N . GLU A 1 4 ? 13.899 9.657 12.891 1.00 0.00 3 GLU A N 7
ATOM 3389 C CA . GLU A 1 4 ? 15.203 10.105 13.369 1.00 0.00 3 GLU A CA 7
ATOM 3390 C C . GLU A 1 4 ? 15.080 10.763 14.740 1.00 0.00 3 GLU A C 7
ATOM 3391 O O . GLU A 1 4 ? 15.846 11.664 15.077 1.00 0.00 3 GLU A O 7
ATOM 3403 N N . LYS A 1 5 ? 14.111 10.307 15.528 1.00 0.00 4 LYS A N 7
ATOM 3404 C CA . LYS A 1 5 ? 13.902 10.861 16.862 1.00 0.00 4 LYS A CA 7
ATOM 3405 C C . LYS A 1 5 ? 15.134 10.639 17.732 1.00 0.00 4 LYS A C 7
ATOM 3406 O O . LYS A 1 5 ? 15.594 11.551 18.418 1.00 0.00 4 LYS A O 7
ATOM 3425 N N . ALA A 1 6 ? 15.665 9.420 17.699 1.00 0.00 5 ALA A N 7
ATOM 3426 C CA . ALA A 1 6 ? 16.851 9.092 18.484 1.00 0.00 5 ALA A CA 7
ATOM 3427 C C . ALA A 1 6 ? 17.587 7.905 17.870 1.00 0.00 5 ALA A C 7
ATOM 3428 O O . ALA A 1 6 ? 16.972 7.023 17.278 1.00 0.00 5 ALA A O 7
ATOM 3435 N N . GLY A 1 7 ? 18.907 7.891 18.025 1.00 0.00 6 GLY A N 7
ATOM 3436 C CA . GLY A 1 7 ? 19.716 6.811 17.474 1.00 0.00 6 GLY A CA 7
ATOM 3437 C C . GLY A 1 7 ? 19.103 5.450 17.789 1.00 0.00 6 GLY A C 7
ATOM 3438 O O . GLY A 1 7 ? 18.744 4.696 16.881 1.00 0.00 6 GLY A O 7
ATOM 3442 N N . SER A 1 8 ? 18.975 5.149 19.075 1.00 0.00 7 SER A N 7
ATOM 3443 C CA . SER A 1 8 ? 18.405 3.878 19.506 1.00 0.00 7 SER A CA 7
ATOM 3444 C C . SER A 1 8 ? 16.947 3.754 19.074 1.00 0.00 7 SER A C 7
ATOM 3445 O O . SER A 1 8 ? 16.502 2.684 18.659 1.00 0.00 7 SER A O 7
ATOM 3453 N N . THR A 1 9 ? 16.210 4.855 19.167 1.00 0.00 8 THR A N 7
ATOM 3454 C CA . THR A 1 9 ? 14.799 4.854 18.789 1.00 0.00 8 THR A CA 7
ATOM 3455 C C . THR A 1 9 ? 14.628 4.469 17.323 1.00 0.00 8 THR A C 7
ATOM 3456 O O . THR A 1 9 ? 13.725 3.708 16.975 1.00 0.00 8 THR A O 7
ATOM 3467 N N . PHE A 1 10 ? 15.494 5.000 16.466 1.00 0.00 9 PHE A N 7
ATOM 3468 C CA . PHE A 1 10 ? 15.413 4.702 15.040 1.00 0.00 9 PHE A CA 7
ATOM 3469 C C . PHE A 1 10 ? 15.595 3.209 14.787 1.00 0.00 9 PHE A C 7
ATOM 3470 O O . PHE A 1 10 ? 14.768 2.579 14.127 1.00 0.00 9 PHE A O 7
ATOM 3487 N N . SER A 1 11 ? 16.670 2.652 15.326 1.00 0.00 10 SER A N 7
ATOM 3488 C CA . SER A 1 11 ? 16.946 1.226 15.161 1.00 0.00 10 SER A CA 7
ATOM 3489 C C . SER A 1 11 ? 15.802 0.385 15.729 1.00 0.00 10 SER A C 7
ATOM 3490 O O . SER A 1 11 ? 15.370 -0.584 15.104 1.00 0.00 10 SER A O 7
ATOM 3498 N N . HIS A 1 12 ? 15.318 0.757 16.908 1.00 0.00 11 HIS A N 7
ATOM 3499 C CA . HIS A 1 12 ? 14.223 0.024 17.535 1.00 0.00 11 HIS A CA 7
ATOM 3500 C C . HIS A 1 12 ? 12.969 0.071 16.666 1.00 0.00 11 HIS A C 7
ATOM 3501 O O . HIS A 1 12 ? 12.328 -0.953 16.426 1.00 0.00 11 HIS A O 7
ATOM 3515 N N . LEU A 1 13 ? 12.630 1.268 16.197 1.00 0.00 12 LEU A N 7
ATOM 3516 C CA . LEU A 1 13 ? 11.448 1.445 15.362 1.00 0.00 12 LEU A CA 7
ATOM 3517 C C . LEU A 1 13 ? 11.562 0.603 14.095 1.00 0.00 12 LEU A C 7
ATOM 3518 O O . LEU A 1 13 ? 12.339 0.920 13.195 1.00 0.00 12 LEU A O 7
ATOM 3534 N N . LEU A 1 14 ? 10.785 -0.473 14.031 1.00 0.00 13 LEU A N 7
ATOM 3535 C CA . LEU A 1 14 ? 10.806 -1.351 12.869 1.00 0.00 13 LEU A CA 7
ATOM 3536 C C . LEU A 1 14 ? 9.403 -1.841 12.531 1.00 0.00 13 LEU A C 7
ATOM 3537 O O . LEU A 1 14 ? 8.957 -1.739 11.389 1.00 0.00 13 LEU A O 7
ATOM 3553 N N . VAL A 1 15 ? 8.718 -2.384 13.528 1.00 0.00 14 VAL A N 7
ATOM 3554 C CA . VAL A 1 15 ? 7.366 -2.895 13.327 1.00 0.00 14 VAL A CA 7
ATOM 3555 C C . VAL A 1 15 ? 6.421 -1.776 12.907 1.00 0.00 14 VAL A C 7
ATOM 3556 O O . VAL A 1 15 ? 5.616 -1.939 11.990 1.00 0.00 14 VAL A O 7
ATOM 3569 N N . PRO A 1 16 ? 6.495 -0.658 13.576 1.00 0.00 15 PRO A N 7
ATOM 3570 C CA . PRO A 1 16 ? 5.621 0.514 13.280 1.00 0.00 15 PRO A CA 7
ATOM 3571 C C . PRO A 1 16 ? 5.813 1.043 11.861 1.00 0.00 15 PRO A C 7
ATOM 3572 O O . PRO A 1 16 ? 4.846 1.255 11.131 1.00 0.00 15 PRO A O 7
ATOM 3583 N N . ILE A 1 17 ? 7.070 1.242 11.476 1.00 0.00 16 ILE A N 7
ATOM 3584 C CA . ILE A 1 17 ? 7.378 1.747 10.142 1.00 0.00 16 ILE A CA 7
ATOM 3585 C C . ILE A 1 17 ? 6.976 0.731 9.080 1.00 0.00 16 ILE A C 7
ATOM 3586 O O . ILE A 1 17 ? 6.535 1.097 7.991 1.00 0.00 16 ILE A O 7
ATOM 3602 N N . LEU A 1 18 ? 7.135 -0.549 9.405 1.00 0.00 17 LEU A N 7
ATOM 3603 C CA . LEU A 1 18 ? 6.785 -1.616 8.477 1.00 0.00 17 LEU A CA 7
ATOM 3604 C C . LEU A 1 18 ? 5.280 -1.656 8.235 1.00 0.00 17 LEU A C 7
ATOM 3605 O O . LEU A 1 18 ? 4.830 -1.750 7.094 1.00 0.00 17 LEU A O 7
ATOM 3621 N N . LEU A 1 19 ? 4.503 -1.590 9.313 1.00 0.00 18 LEU A N 7
ATOM 3622 C CA . LEU A 1 19 ? 3.050 -1.627 9.191 1.00 0.00 18 LEU A CA 7
ATOM 3623 C C . LEU A 1 19 ? 2.536 -0.401 8.440 1.00 0.00 18 LEU A C 7
ATOM 3624 O O . LEU A 1 19 ? 1.685 -0.517 7.558 1.00 0.00 18 LEU A O 7
ATOM 3640 N N . LEU A 1 20 ? 3.039 0.774 8.808 1.00 0.00 19 LEU A N 7
ATOM 3641 C CA . LEU A 1 20 ? 2.609 2.011 8.164 1.00 0.00 19 LEU A CA 7
ATOM 3642 C C . LEU A 1 20 ? 3.019 2.039 6.693 1.00 0.00 19 LEU A C 7
ATOM 3643 O O . LEU A 1 20 ? 2.217 2.381 5.825 1.00 0.00 19 LEU A O 7
ATOM 3659 N N . ILE A 1 21 ? 4.269 1.682 6.416 1.00 0.00 20 ILE A N 7
ATOM 3660 C CA . ILE A 1 21 ? 4.755 1.669 5.040 1.00 0.00 20 ILE A CA 7
ATOM 3661 C C . ILE A 1 21 ? 3.976 0.651 4.215 1.00 0.00 20 ILE A C 7
ATOM 3662 O O . ILE A 1 21 ? 3.590 0.923 3.079 1.00 0.00 20 ILE A O 7
ATOM 3678 N N . GLY A 1 22 ? 3.752 -0.528 4.790 1.00 0.00 21 GLY A N 7
ATOM 3679 C CA . GLY A 1 22 ? 3.019 -1.576 4.087 1.00 0.00 21 GLY A CA 7
ATOM 3680 C C . GLY A 1 22 ? 1.611 -1.105 3.742 1.00 0.00 21 GLY A C 7
ATOM 3681 O O . GLY A 1 22 ? 1.111 -1.360 2.646 1.00 0.00 21 GLY A O 7
ATOM 3685 N N . TRP A 1 23 ? 0.980 -0.407 4.681 1.00 0.00 22 TRP A N 7
ATOM 3686 C CA . TRP A 1 23 ? -0.369 0.105 4.462 1.00 0.00 22 TRP A CA 7
ATOM 3687 C C . TRP A 1 23 ? -0.385 1.065 3.277 1.00 0.00 22 TRP A C 7
ATOM 3688 O O . TRP A 1 23 ? -1.253 0.977 2.409 1.00 0.00 22 TRP A O 7
ATOM 3709 N N . ILE A 1 24 ? 0.578 1.980 3.244 1.00 0.00 23 ILE A N 7
ATOM 3710 C CA . ILE A 1 24 ? 0.663 2.945 2.154 1.00 0.00 23 ILE A CA 7
ATOM 3711 C C . ILE A 1 24 ? 0.886 2.234 0.823 1.00 0.00 23 ILE A C 7
ATOM 3712 O O . ILE A 1 24 ? 0.244 2.551 -0.178 1.00 0.00 23 ILE A O 7
ATOM 3728 N N . VAL A 1 25 ? 1.804 1.271 0.819 1.00 0.00 24 VAL A N 7
ATOM 3729 C CA . VAL A 1 25 ? 2.109 0.526 -0.396 1.00 0.00 24 VAL A CA 7
ATOM 3730 C C . VAL A 1 25 ? 0.875 -0.221 -0.891 1.00 0.00 24 VAL A C 7
ATOM 3731 O O . VAL A 1 25 ? 0.562 -0.204 -2.081 1.00 0.00 24 VAL A O 7
ATOM 3744 N N . GLY A 1 26 ? 0.178 -0.876 0.032 1.00 0.00 25 GLY A N 7
ATOM 3745 C CA . GLY A 1 26 ? -1.022 -1.628 -0.319 1.00 0.00 25 GLY A CA 7
ATOM 3746 C C . GLY A 1 26 ? -2.092 -0.715 -0.908 1.00 0.00 25 GLY A C 7
ATOM 3747 O O . GLY A 1 26 ? -2.761 -1.072 -1.877 1.00 0.00 25 GLY A O 7
ATOM 3751 N N . CYS A 1 27 ? -2.245 0.466 -0.318 1.00 0.00 26 CYS A N 7
ATOM 3752 C CA . CYS A 1 27 ? -3.234 1.428 -0.793 1.00 0.00 26 CYS A CA 7
ATOM 3753 C C . CYS A 1 27 ? -2.941 1.834 -2.235 1.00 0.00 26 CYS A C 7
ATOM 3754 O O . CYS A 1 27 ? -3.842 1.885 -3.072 1.00 0.00 26 CYS A O 7
ATOM 3762 N N . ILE A 1 28 ? -1.676 2.127 -2.514 1.00 0.00 27 ILE A N 7
ATOM 3763 C CA . ILE A 1 28 ? -1.272 2.532 -3.855 1.00 0.00 27 ILE A CA 7
ATOM 3764 C C . ILE A 1 28 ? -1.573 1.421 -4.854 1.00 0.00 27 ILE A C 7
ATOM 3765 O O . ILE A 1 28 ? -2.073 1.674 -5.950 1.00 0.00 27 ILE A O 7
ATOM 3781 N N . ILE A 1 29 ? -1.259 0.186 -4.466 1.00 0.00 28 ILE A N 7
ATOM 3782 C CA . ILE A 1 29 ? -1.495 -0.954 -5.342 1.00 0.00 28 ILE A CA 7
ATOM 3783 C C . ILE A 1 29 ? -2.985 -1.131 -5.608 1.00 0.00 28 ILE A C 7
ATOM 3784 O O . ILE A 1 29 ? -3.414 -1.208 -6.759 1.00 0.00 28 ILE A O 7
ATOM 3800 N N . MET A 1 30 ? -3.770 -1.167 -4.536 1.00 0.00 29 MET A N 7
ATOM 3801 C CA . MET A 1 30 ? -5.214 -1.335 -4.664 1.00 0.00 29 MET A CA 7
ATOM 3802 C C . MET A 1 30 ? -5.772 -0.348 -5.688 1.00 0.00 29 MET A C 7
ATOM 3803 O O . MET A 1 30 ? -6.613 -0.711 -6.508 1.00 0.00 29 MET A O 7
ATOM 3817 N N . ILE A 1 31 ? -5.300 0.891 -5.636 1.00 0.00 30 ILE A N 7
ATOM 3818 C CA . ILE A 1 31 ? -5.756 1.916 -6.573 1.00 0.00 30 ILE A CA 7
ATOM 3819 C C . ILE A 1 31 ? -5.408 1.515 -8.006 1.00 0.00 30 ILE A C 7
ATOM 3820 O O . ILE A 1 31 ? -6.210 1.700 -8.921 1.00 0.00 30 ILE A O 7
ATOM 3836 N N . TYR A 1 32 ? -4.207 0.977 -8.194 1.00 0.00 31 TYR A N 7
ATOM 3837 C CA . TYR A 1 32 ? -3.767 0.558 -9.518 1.00 0.00 31 TYR A CA 7
ATOM 3838 C C . TYR A 1 32 ? -4.694 -0.516 -10.077 1.00 0.00 31 TYR A C 7
ATOM 3839 O O . TYR A 1 32 ? -5.102 -0.455 -11.237 1.00 0.00 31 TYR A O 7
ATOM 3857 N N . VAL A 1 33 ? -5.014 -1.512 -9.252 1.00 0.00 32 VAL A N 7
ATOM 3858 C CA . VAL A 1 33 ? -5.879 -2.593 -9.698 1.00 0.00 32 VAL A CA 7
ATOM 3859 C C . VAL A 1 33 ? -7.300 -2.086 -9.880 1.00 0.00 32 VAL A C 7
ATOM 3860 O O . VAL A 1 33 ? -7.950 -2.357 -10.889 1.00 0.00 32 VAL A O 7
ATOM 3873 N N . VAL A 1 34 ? -7.767 -1.334 -8.888 1.00 0.00 33 VAL A N 7
ATOM 3874 C CA . VAL A 1 34 ? -9.113 -0.779 -8.920 1.00 0.00 33 VAL A CA 7
ATOM 3875 C C . VAL A 1 34 ? -9.295 0.064 -10.175 1.00 0.00 33 VAL A C 7
ATOM 3876 O O . VAL A 1 34 ? -10.371 0.083 -10.774 1.00 0.00 33 VAL A O 7
ATOM 3889 N N . PHE A 1 35 ? -8.239 0.777 -10.555 1.00 0.00 34 PHE A N 7
ATOM 3890 C CA . PHE A 1 35 ? -8.275 1.626 -11.741 1.00 0.00 34 PHE A CA 7
ATOM 3891 C C . PHE A 1 35 ? -8.508 0.800 -12.999 1.00 0.00 34 PHE A C 7
ATOM 3892 O O . PHE A 1 35 ? -9.353 1.133 -13.829 1.00 0.00 34 PHE A O 7
ATOM 3909 N N . SER A 1 36 ? -7.743 -0.278 -13.137 1.00 0.00 35 SER A N 7
ATOM 3910 C CA . SER A 1 36 ? -7.865 -1.147 -14.301 1.00 0.00 35 SER A CA 7
ATOM 3911 C C . SER A 1 36 ? -8.829 -2.294 -14.016 1.00 0.00 35 SER A C 7
ATOM 3912 O O . SER A 1 36 ? -8.362 -3.347 -13.615 1.00 0.00 35 SER A O 7
ATOM 3921 N N . MET A 1 2 ? 5.550 8.829 16.422 1.00 0.00 1 MET A N 8
ATOM 3922 C CA . MET A 1 2 ? 7.023 8.892 16.204 1.00 0.00 1 MET A CA 8
ATOM 3923 C C . MET A 1 2 ? 7.481 10.345 16.262 1.00 0.00 1 MET A C 8
ATOM 3924 O O . MET A 1 2 ? 8.395 10.747 15.541 1.00 0.00 1 MET A O 8
ATOM 3938 N N . ALA A 1 3 ? 6.843 11.128 17.125 1.00 0.00 2 ALA A N 8
ATOM 3939 C CA . ALA A 1 3 ? 7.196 12.536 17.270 1.00 0.00 2 ALA A CA 8
ATOM 3940 C C . ALA A 1 3 ? 8.644 12.680 17.727 1.00 0.00 2 ALA A C 8
ATOM 3941 O O . ALA A 1 3 ? 9.365 13.565 17.268 1.00 0.00 2 ALA A O 8
ATOM 3948 N N . GLU A 1 4 ? 9.063 11.803 18.634 1.00 0.00 3 GLU A N 8
ATOM 3949 C CA . GLU A 1 4 ? 10.427 11.844 19.147 1.00 0.00 3 GLU A CA 8
ATOM 3950 C C . GLU A 1 4 ? 11.346 10.969 18.301 1.00 0.00 3 GLU A C 8
ATOM 3951 O O . GLU A 1 4 ? 11.077 9.785 18.098 1.00 0.00 3 GLU A O 8
ATOM 3963 N N . LYS A 1 5 ? 12.431 11.558 17.812 1.00 0.00 4 LYS A N 8
ATOM 3964 C CA . LYS A 1 5 ? 13.386 10.822 16.992 1.00 0.00 4 LYS A CA 8
ATOM 3965 C C . LYS A 1 5 ? 14.737 10.727 17.694 1.00 0.00 4 LYS A C 8
ATOM 3966 O O . LYS A 1 5 ? 15.180 11.679 18.337 1.00 0.00 4 LYS A O 8
ATOM 3985 N N . ALA A 1 6 ? 15.384 9.574 17.567 1.00 0.00 5 ALA A N 8
ATOM 3986 C CA . ALA A 1 6 ? 16.685 9.366 18.194 1.00 0.00 5 ALA A CA 8
ATOM 3987 C C . ALA A 1 6 ? 17.421 8.207 17.531 1.00 0.00 5 ALA A C 8
ATOM 3988 O O . ALA A 1 6 ? 16.800 7.330 16.942 1.00 0.00 5 ALA A O 8
ATOM 3995 N N . GLY A 1 7 ? 18.745 8.213 17.638 1.00 0.00 6 GLY A N 8
ATOM 3996 C CA . GLY A 1 7 ? 19.550 7.157 17.038 1.00 0.00 6 GLY A CA 8
ATOM 3997 C C . GLY A 1 7 ? 18.979 5.780 17.362 1.00 0.00 6 GLY A C 8
ATOM 3998 O O . GLY A 1 7 ? 18.648 5.008 16.457 1.00 0.00 6 GLY A O 8
ATOM 4002 N N . SER A 1 8 ? 18.854 5.482 18.650 1.00 0.00 7 SER A N 8
ATOM 4003 C CA . SER A 1 8 ? 18.321 4.194 19.075 1.00 0.00 7 SER A CA 8
ATOM 4004 C C . SER A 1 8 ? 16.863 4.046 18.656 1.00 0.00 7 SER A C 8
ATOM 4005 O O . SER A 1 8 ? 16.422 2.959 18.282 1.00 0.00 7 SER A O 8
ATOM 4013 N N . THR A 1 9 ? 16.121 5.145 18.722 1.00 0.00 8 THR A N 8
ATOM 4014 C CA . THR A 1 9 ? 14.709 5.124 18.357 1.00 0.00 8 THR A CA 8
ATOM 4015 C C . THR A 1 9 ? 14.540 4.733 16.894 1.00 0.00 8 THR A C 8
ATOM 4016 O O . THR A 1 9 ? 13.663 3.942 16.552 1.00 0.00 8 THR A O 8
ATOM 4027 N N . PHE A 1 10 ? 15.382 5.297 16.033 1.00 0.00 9 PHE A N 8
ATOM 4028 C CA . PHE A 1 10 ? 15.305 5.003 14.607 1.00 0.00 9 PHE A CA 8
ATOM 4029 C C . PHE A 1 10 ? 15.516 3.515 14.354 1.00 0.00 9 PHE A C 8
ATOM 4030 O O . PHE A 1 10 ? 14.704 2.869 13.691 1.00 0.00 9 PHE A O 8
ATOM 4047 N N . SER A 1 11 ? 16.602 2.974 14.895 1.00 0.00 10 SER A N 8
ATOM 4048 C CA . SER A 1 11 ? 16.900 1.555 14.723 1.00 0.00 10 SER A CA 8
ATOM 4049 C C . SER A 1 11 ? 15.761 0.702 15.275 1.00 0.00 10 SER A C 8
ATOM 4050 O O . SER A 1 11 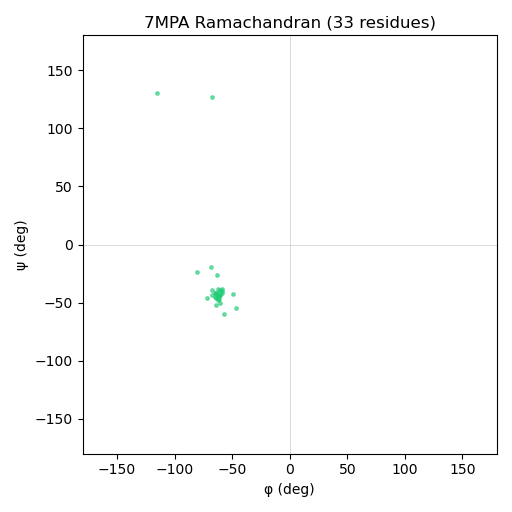? 15.341 -0.269 14.644 1.00 0.00 10 SER A O 8
ATOM 4058 N N . HIS A 1 12 ? 15.263 1.072 16.450 1.00 0.00 11 HIS A N 8
ATOM 4059 C CA . HIS A 1 12 ? 14.172 0.330 17.072 1.00 0.00 11 HIS A CA 8
ATOM 4060 C C . HIS A 1 12 ? 12.937 0.336 16.176 1.00 0.00 11 HIS A C 8
ATOM 4061 O O . HIS A 1 12 ? 12.341 -0.709 15.919 1.00 0.00 11 HIS A O 8
ATOM 4075 N N . LEU A 1 13 ? 12.563 1.519 15.699 1.00 0.00 12 LEU A N 8
ATOM 4076 C CA . LEU A 1 13 ? 11.397 1.646 14.831 1.00 0.00 12 LEU A CA 8
ATOM 4077 C C . LEU A 1 13 ? 11.578 0.814 13.568 1.00 0.00 12 LEU A C 8
ATOM 4078 O O . LEU A 1 13 ? 12.358 1.168 12.685 1.00 0.00 12 LEU A O 8
ATOM 4094 N N . LEU A 1 14 ? 10.851 -0.297 13.491 1.00 0.00 13 LEU A N 8
ATOM 4095 C CA . LEU A 1 14 ? 10.942 -1.176 12.333 1.00 0.00 13 LEU A CA 8
ATOM 4096 C C . LEU A 1 14 ? 9.571 -1.727 11.956 1.00 0.00 13 LEU A C 8
ATOM 4097 O O . LEU A 1 14 ? 9.119 -1.571 10.823 1.00 0.00 13 LEU A O 8
ATOM 4113 N N . VAL A 1 15 ? 8.911 -2.364 12.916 1.00 0.00 14 VAL A N 8
ATOM 4114 C CA . VAL A 1 15 ? 7.592 -2.935 12.675 1.00 0.00 14 VAL A CA 8
ATOM 4115 C C . VAL A 1 15 ? 6.595 -1.853 12.279 1.00 0.00 14 VAL A C 8
ATOM 4116 O O . VAL A 1 15 ? 5.905 -1.971 11.264 1.00 0.00 14 VAL A O 8
ATOM 4129 N N . PRO A 1 16 ? 6.503 -0.815 13.065 1.00 0.00 15 PRO A N 8
ATOM 4130 C CA . PRO A 1 16 ? 5.564 0.314 12.800 1.00 0.00 15 PRO A CA 8
ATOM 4131 C C . PRO A 1 16 ? 5.777 0.928 11.417 1.00 0.00 15 PRO A C 8
ATOM 4132 O O . PRO A 1 16 ? 4.821 1.157 10.677 1.00 0.00 15 PRO A O 8
ATOM 4143 N N . ILE A 1 17 ? 7.035 1.182 11.073 1.00 0.00 16 ILE A N 8
ATOM 4144 C CA . ILE A 1 17 ? 7.360 1.760 9.776 1.00 0.00 16 ILE A CA 8
ATOM 4145 C C . ILE A 1 17 ? 6.984 0.801 8.652 1.00 0.00 16 ILE A C 8
ATOM 4146 O O . ILE A 1 17 ? 6.498 1.221 7.603 1.00 0.00 16 ILE A O 8
ATOM 4162 N N . LEU A 1 18 ? 7.230 -0.491 8.873 1.00 0.00 17 LEU A N 8
ATOM 4163 C CA . LEU A 1 18 ? 6.924 -1.500 7.870 1.00 0.00 17 LEU A CA 8
ATOM 4164 C C . LEU A 1 18 ? 5.424 -1.570 7.613 1.00 0.00 17 LEU A C 8
ATOM 4165 O O . LEU A 1 18 ? 4.984 -1.706 6.472 1.00 0.00 17 LEU A O 8
ATOM 4181 N N . LEU A 1 19 ? 4.642 -1.491 8.682 1.00 0.00 18 LEU A N 8
ATOM 4182 C CA . LEU A 1 19 ? 3.193 -1.543 8.557 1.00 0.00 18 LEU A CA 8
ATOM 4183 C C . LEU A 1 19 ? 2.674 -0.326 7.798 1.00 0.00 18 LEU A C 8
ATOM 4184 O O . LEU A 1 19 ? 1.845 -0.451 6.897 1.00 0.00 18 LEU A O 8
ATOM 4200 N N . LEU A 1 20 ? 3.164 0.853 8.174 1.00 0.00 19 LEU A N 8
ATOM 4201 C CA . LEU A 1 20 ? 2.730 2.086 7.530 1.00 0.00 19 LEU A CA 8
ATOM 4202 C C . LEU A 1 20 ? 3.097 2.090 6.052 1.00 0.00 19 LEU A C 8
ATOM 4203 O O . LEU A 1 20 ? 2.255 2.350 5.193 1.00 0.00 19 LEU A O 8
ATOM 4219 N N . ILE A 1 21 ? 4.360 1.792 5.763 1.00 0.00 20 ILE A N 8
ATOM 4220 C CA . ILE A 1 21 ? 4.833 1.772 4.383 1.00 0.00 20 ILE A CA 8
ATOM 4221 C C . ILE A 1 21 ? 4.129 0.677 3.590 1.00 0.00 20 ILE A C 8
ATOM 4222 O O . ILE A 1 21 ? 3.799 0.862 2.419 1.00 0.00 20 ILE A O 8
ATOM 4238 N N . GLY A 1 22 ? 3.904 -0.463 4.235 1.00 0.00 21 GLY A N 8
ATOM 4239 C CA . GLY A 1 22 ? 3.232 -1.578 3.583 1.00 0.00 21 GLY A CA 8
ATOM 4240 C C . GLY A 1 22 ? 1.800 -1.204 3.215 1.00 0.00 21 GLY A C 8
ATOM 4241 O O . GLY A 1 22 ? 1.328 -1.515 2.122 1.00 0.00 21 GLY A O 8
ATOM 4245 N N . TRP A 1 23 ? 1.113 -0.532 4.135 1.00 0.00 22 TRP A N 8
ATOM 4246 C CA . TRP A 1 23 ? -0.267 -0.122 3.896 1.00 0.00 22 TRP A CA 8
ATOM 4247 C C . TRP A 1 23 ? -0.336 0.892 2.759 1.00 0.00 22 TRP A C 8
ATOM 4248 O O . TRP A 1 23 ? -1.228 0.830 1.913 1.00 0.00 22 TRP A O 8
ATOM 4269 N N . ILE A 1 24 ? 0.615 1.820 2.743 1.00 0.00 23 ILE A N 8
ATOM 4270 C CA . ILE A 1 24 ? 0.662 2.835 1.697 1.00 0.00 23 ILE A CA 8
ATOM 4271 C C . ILE A 1 24 ? 0.871 2.187 0.331 1.00 0.00 23 ILE A C 8
ATOM 4272 O O . ILE A 1 24 ? 0.224 2.557 -0.647 1.00 0.00 23 ILE A O 8
ATOM 4288 N N . VAL A 1 25 ? 1.783 1.222 0.275 1.00 0.00 24 VAL A N 8
ATOM 4289 C CA . VAL A 1 25 ? 2.074 0.525 -0.974 1.00 0.00 24 VAL A CA 8
ATOM 4290 C C . VAL A 1 25 ? 0.846 -0.240 -1.455 1.00 0.00 24 VAL A C 8
ATOM 4291 O O . VAL A 1 25 ? 0.563 -0.299 -2.649 1.00 0.00 24 VAL A O 8
ATOM 4304 N N . GLY A 1 26 ? 0.128 -0.846 -0.516 1.00 0.00 25 GLY A N 8
ATOM 4305 C CA . GLY A 1 26 ? -1.066 -1.604 -0.858 1.00 0.00 25 GLY A CA 8
ATOM 4306 C C . GLY A 1 26 ? -2.155 -0.694 -1.413 1.00 0.00 25 GLY A C 8
ATOM 4307 O O . GLY A 1 26 ? -2.824 -1.034 -2.386 1.00 0.00 25 GLY A O 8
ATOM 4311 N N . CYS A 1 27 ? -2.331 0.465 -0.782 1.00 0.00 26 CYS A N 8
ATOM 4312 C CA . CYS A 1 27 ? -3.363 1.399 -1.212 1.00 0.00 26 CYS A CA 8
ATOM 4313 C C . CYS A 1 27 ? -3.133 1.849 -2.648 1.00 0.00 26 CYS A C 8
ATOM 4314 O O . CYS A 1 27 ? -4.035 1.769 -3.483 1.00 0.00 26 CYS A O 8
ATOM 4322 N N . ILE A 1 28 ? -1.918 2.303 -2.933 1.00 0.00 27 ILE A N 8
ATOM 4323 C CA . ILE A 1 28 ? -1.582 2.769 -4.277 1.00 0.00 27 ILE A CA 8
ATOM 4324 C C . ILE A 1 28 ? -1.756 1.648 -5.291 1.00 0.00 27 ILE A C 8
ATOM 4325 O O . ILE A 1 28 ? -2.239 1.872 -6.400 1.00 0.00 27 ILE A O 8
ATOM 4341 N N . ILE A 1 29 ? -1.357 0.439 -4.903 1.00 0.00 28 ILE A N 8
ATOM 4342 C CA . ILE A 1 29 ? -1.496 -0.716 -5.782 1.00 0.00 28 ILE A CA 8
ATOM 4343 C C . ILE A 1 29 ? -2.969 -1.005 -6.044 1.00 0.00 28 ILE A C 8
ATOM 4344 O O . ILE A 1 29 ? -3.393 -1.128 -7.192 1.00 0.00 28 ILE A O 8
ATOM 4360 N N . MET A 1 30 ? -3.747 -1.113 -4.970 1.00 0.00 29 MET A N 8
ATOM 4361 C CA . MET A 1 30 ? -5.174 -1.391 -5.098 1.00 0.00 29 MET A CA 8
ATOM 4362 C C . MET A 1 30 ? -5.808 -0.427 -6.095 1.00 0.00 29 MET A C 8
ATOM 4363 O O . MET A 1 30 ? -6.621 -0.829 -6.920 1.00 0.00 29 MET A O 8
ATOM 4377 N N . ILE A 1 31 ? -5.428 0.842 -6.014 1.00 0.00 30 ILE A N 8
ATOM 4378 C CA . ILE A 1 31 ? -5.963 1.852 -6.919 1.00 0.00 30 ILE A CA 8
ATOM 4379 C C . ILE A 1 31 ? -5.592 1.526 -8.364 1.00 0.00 30 ILE A C 8
ATOM 4380 O O . ILE A 1 31 ? -6.400 1.700 -9.275 1.00 0.00 30 ILE A O 8
ATOM 4396 N N . TYR A 1 32 ? -4.362 1.065 -8.563 1.00 0.00 31 TYR A N 8
ATOM 4397 C CA . TYR A 1 32 ? -3.895 0.726 -9.902 1.00 0.00 31 TYR A CA 8
ATOM 4398 C C . TYR A 1 32 ? -4.697 -0.437 -10.477 1.00 0.00 31 TYR A C 8
ATOM 4399 O O . TYR A 1 32 ? -5.101 -0.411 -11.642 1.00 0.00 31 TYR A O 8
ATOM 4417 N N . VAL A 1 33 ? -4.928 -1.455 -9.653 1.00 0.00 32 VAL A N 8
ATOM 4418 C CA . VAL A 1 33 ? -5.683 -2.621 -10.091 1.00 0.00 32 VAL A CA 8
ATOM 4419 C C . VAL A 1 33 ? -7.163 -2.286 -10.247 1.00 0.00 32 VAL A C 8
ATOM 4420 O O . VAL A 1 33 ? -7.787 -2.630 -11.249 1.00 0.00 32 VAL A O 8
ATOM 4433 N N . VAL A 1 34 ? -7.716 -1.609 -9.249 1.00 0.00 33 VAL A N 8
ATOM 4434 C CA . VAL A 1 34 ? -9.121 -1.233 -9.278 1.00 0.00 33 VAL A CA 8
ATOM 4435 C C . VAL A 1 34 ? -9.414 -0.337 -10.475 1.00 0.00 33 VAL A C 8
ATOM 4436 O O . VAL A 1 34 ? -10.474 -0.436 -11.093 1.00 0.00 33 VAL A O 8
ATOM 4449 N N . PHE A 1 35 ? -8.476 0.547 -10.784 1.00 0.00 34 PHE A N 8
ATOM 4450 C CA . PHE A 1 35 ? -8.646 1.471 -11.901 1.00 0.00 34 PHE A CA 8
ATOM 4451 C C . PHE A 1 35 ? -8.774 0.715 -13.217 1.00 0.00 34 PHE A C 8
ATOM 4452 O O . PHE A 1 35 ? -9.658 0.999 -14.025 1.00 0.00 34 PHE A O 8
ATOM 4469 N N . SER A 1 36 ? -7.880 -0.247 -13.428 1.00 0.00 35 SER A N 8
ATOM 4470 C CA . SER A 1 36 ? -7.897 -1.037 -14.654 1.00 0.00 35 SER A CA 8
ATOM 4471 C C . SER A 1 36 ? -9.021 -2.066 -14.612 1.00 0.00 35 SER A C 8
ATOM 4472 O O . SER A 1 36 ? -9.492 -2.445 -15.673 1.00 0.00 35 SER A O 8
ATOM 4481 N N . MET A 1 2 ? 26.741 2.034 15.080 1.00 0.00 1 MET A N 9
ATOM 4482 C CA . MET A 1 2 ? 27.303 0.733 14.619 1.00 0.00 1 MET A CA 9
ATOM 4483 C C . MET A 1 2 ? 26.969 -0.352 15.638 1.00 0.00 1 MET A C 9
A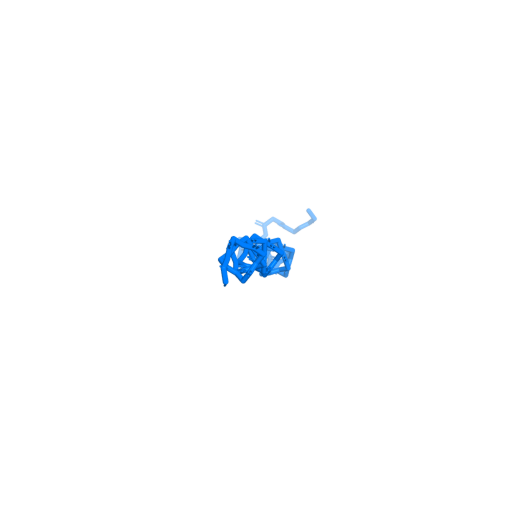TOM 4484 O O . MET A 1 2 ? 26.137 -1.223 15.382 1.00 0.00 1 MET A O 9
ATOM 4498 N N . ALA A 1 3 ? 27.624 -0.294 16.794 1.00 0.00 2 ALA A N 9
ATOM 4499 C CA . ALA A 1 3 ? 27.388 -1.278 17.845 1.00 0.00 2 ALA A CA 9
ATOM 4500 C C . ALA A 1 3 ? 25.929 -1.244 18.293 1.00 0.00 2 ALA A C 9
ATOM 4501 O O . ALA A 1 3 ? 25.329 -2.284 18.562 1.00 0.00 2 ALA A O 9
ATOM 4508 N N . GLU A 1 4 ? 25.366 -0.043 18.370 1.00 0.00 3 GLU A N 9
ATOM 4509 C CA . GLU A 1 4 ? 23.975 0.113 18.779 1.00 0.00 3 GLU A CA 9
ATOM 4510 C C . GLU A 1 4 ? 23.043 -0.545 17.767 1.00 0.00 3 GLU A C 9
ATOM 4511 O O . GLU A 1 4 ? 22.909 -0.073 16.638 1.00 0.00 3 GLU A O 9
ATOM 4523 N N . LYS A 1 5 ? 22.401 -1.634 18.176 1.00 0.00 4 LYS A N 9
ATOM 4524 C CA . LYS A 1 5 ? 21.487 -2.344 17.288 1.00 0.00 4 LYS A CA 9
ATOM 4525 C C . LYS A 1 5 ? 20.848 -3.517 18.020 1.00 0.00 4 LYS A C 9
ATOM 4526 O O . LYS A 1 5 ? 20.847 -4.643 17.523 1.00 0.00 4 LYS A O 9
ATOM 4545 N N . ALA A 1 6 ? 20.297 -3.248 19.199 1.00 0.00 5 ALA A N 9
ATOM 4546 C CA . ALA A 1 6 ? 19.656 -4.299 19.979 1.00 0.00 5 ALA A CA 9
ATOM 4547 C C . ALA A 1 6 ? 18.484 -4.884 19.199 1.00 0.00 5 ALA A C 9
ATOM 4548 O O . ALA A 1 6 ? 17.656 -4.152 18.657 1.00 0.00 5 ALA A O 9
ATOM 4555 N N . GLY A 1 7 ? 18.427 -6.211 19.147 1.00 0.00 6 GLY A N 9
ATOM 4556 C CA . GLY A 1 7 ? 17.350 -6.896 18.444 1.00 0.00 6 GLY A CA 9
ATOM 4557 C C . GLY A 1 7 ? 16.004 -6.254 18.761 1.00 0.00 6 GLY A C 9
ATOM 4558 O O . GLY A 1 7 ? 15.241 -5.910 17.858 1.00 0.00 6 GLY A O 9
ATOM 4562 N N . SER A 1 8 ? 15.718 -6.094 20.050 1.00 0.00 7 SER A N 9
ATOM 4563 C CA . SER A 1 8 ? 14.452 -5.508 20.476 1.00 0.00 7 SER A CA 9
ATOM 4564 C C . SER A 1 8 ? 14.353 -4.059 20.012 1.00 0.00 7 SER A C 9
ATOM 4565 O O . SER A 1 8 ? 13.279 -3.593 19.629 1.00 0.00 7 SER A O 9
ATOM 4573 N N . THR A 1 9 ? 15.476 -3.350 20.048 1.00 0.00 8 THR A N 9
ATOM 4574 C CA . THR A 1 9 ? 15.495 -1.952 19.634 1.00 0.00 8 THR A CA 9
ATOM 4575 C C . THR A 1 9 ? 15.096 -1.815 18.167 1.00 0.00 8 THR A C 9
ATOM 4576 O O . THR A 1 9 ? 14.247 -0.997 17.816 1.00 0.00 8 THR A O 9
ATOM 4587 N N . PHE A 1 10 ? 15.721 -2.624 17.316 1.00 0.00 9 PHE A N 9
ATOM 4588 C CA . PHE A 1 10 ? 15.435 -2.589 15.886 1.00 0.00 9 PHE A CA 9
ATOM 4589 C C . PHE A 1 10 ? 13.970 -2.928 15.628 1.00 0.00 9 PHE A C 9
ATOM 4590 O O . PHE A 1 10 ? 13.298 -2.265 14.839 1.00 0.00 9 PHE A O 9
ATOM 4607 N N . SER A 1 11 ? 13.482 -3.964 16.302 1.00 0.00 10 SER A N 9
ATOM 4608 C CA . SER A 1 11 ? 12.092 -4.378 16.147 1.00 0.00 10 SER A CA 9
ATOM 4609 C C . SER A 1 11 ? 11.153 -3.254 16.567 1.00 0.00 10 SER A C 9
ATOM 4610 O O . SER A 1 11 ? 10.109 -3.043 15.949 1.00 0.00 10 SER A O 9
ATOM 4618 N N . HIS A 1 12 ? 11.529 -2.534 17.617 1.00 0.00 11 HIS A N 9
ATOM 4619 C CA . HIS A 1 12 ? 10.704 -1.437 18.110 1.00 0.00 11 HIS A CA 9
ATOM 4620 C C . HIS A 1 12 ? 10.456 -0.418 17.003 1.00 0.00 11 HIS A C 9
ATOM 4621 O O . HIS A 1 12 ? 9.317 -0.022 16.754 1.00 0.00 11 HIS A O 9
ATOM 4635 N N . LEU A 1 13 ? 11.529 0.005 16.344 1.00 0.00 12 LEU A N 9
ATOM 4636 C CA . LEU A 1 13 ? 11.414 0.967 15.254 1.00 0.00 12 LEU A CA 9
ATOM 4637 C C . LEU A 1 13 ? 11.428 0.256 13.905 1.00 0.00 12 LEU A C 9
ATOM 4638 O O . LEU A 1 13 ? 12.219 0.592 13.024 1.00 0.00 12 LEU A O 9
ATOM 4654 N N . LEU A 1 14 ? 10.547 -0.727 13.751 1.00 0.00 13 LEU A N 9
ATOM 4655 C CA . LEU A 1 14 ? 10.476 -1.488 12.510 1.00 0.00 13 LEU A CA 9
ATOM 4656 C C . LEU A 1 14 ? 9.043 -1.935 12.238 1.00 0.00 13 LEU A C 9
ATOM 4657 O O . LEU A 1 14 ? 8.590 -1.938 11.094 1.00 0.00 13 LEU A O 9
ATOM 4673 N N . VAL A 1 15 ? 8.335 -2.311 13.298 1.00 0.00 14 VAL A N 9
ATOM 4674 C CA . VAL A 1 15 ? 6.958 -2.771 13.159 1.00 0.00 14 VAL A CA 9
ATOM 4675 C C . VAL A 1 15 ? 6.082 -1.673 12.567 1.00 0.00 14 VAL A C 9
ATOM 4676 O O . VAL A 1 15 ? 5.435 -1.868 11.538 1.00 0.00 14 VAL A O 9
ATOM 4689 N N . PRO A 1 16 ? 6.053 -0.532 13.198 1.00 0.00 15 PRO A N 9
ATOM 4690 C CA . PRO A 1 16 ? 5.219 0.618 12.755 1.00 0.00 15 PRO A CA 9
ATOM 4691 C C . PRO A 1 16 ? 5.640 1.142 11.384 1.00 0.00 15 PRO A C 9
ATOM 4692 O O . PRO A 1 16 ? 4.809 1.612 10.606 1.00 0.00 15 PRO A O 9
ATOM 4703 N N . ILE A 1 17 ? 6.935 1.059 11.097 1.00 0.00 16 ILE A N 9
ATOM 4704 C CA . ILE A 1 17 ? 7.454 1.527 9.818 1.00 0.00 16 ILE A CA 9
ATOM 4705 C C . ILE A 1 17 ? 7.017 0.596 8.692 1.00 0.00 16 ILE A C 9
ATOM 4706 O O . ILE A 1 17 ? 6.600 1.046 7.626 1.00 0.00 16 ILE A O 9
ATOM 4722 N N . LEU A 1 18 ? 7.118 -0.707 8.938 1.00 0.00 17 LEU A N 9
ATOM 4723 C CA . LEU A 1 18 ? 6.747 -1.695 7.933 1.00 0.00 17 LEU A CA 9
ATOM 4724 C C . LEU A 1 18 ? 5.242 -1.668 7.683 1.00 0.00 17 LEU A C 9
ATOM 4725 O O . LEU A 1 18 ? 4.793 -1.701 6.537 1.00 0.00 17 LEU A O 9
ATOM 4741 N N . LEU A 1 19 ? 4.469 -1.607 8.762 1.00 0.00 18 LEU A N 9
ATOM 4742 C CA . LEU A 1 19 ? 3.015 -1.580 8.647 1.00 0.00 18 LEU A CA 9
ATOM 4743 C C . LEU A 1 19 ? 2.558 -0.330 7.902 1.00 0.00 18 LEU A C 9
ATOM 4744 O O . LEU A 1 19 ? 1.725 -0.404 6.999 1.00 0.00 18 LEU A O 9
ATOM 4760 N N . LEU A 1 20 ? 3.108 0.817 8.287 1.00 0.00 19 LEU A N 9
ATOM 4761 C CA . LEU A 1 20 ? 2.740 2.078 7.655 1.00 0.00 19 LEU A CA 9
ATOM 4762 C C . LEU A 1 20 ? 3.122 2.068 6.178 1.00 0.00 19 LEU A C 9
ATOM 4763 O O . LEU A 1 20 ? 2.329 2.451 5.318 1.00 0.00 19 LEU A O 9
ATOM 4779 N N . ILE A 1 21 ? 4.342 1.625 5.892 1.00 0.00 20 ILE A N 9
ATOM 4780 C CA . ILE A 1 21 ? 4.820 1.569 4.516 1.00 0.00 20 ILE A CA 9
ATOM 4781 C C . ILE A 1 21 ? 3.976 0.599 3.694 1.00 0.00 20 ILE A C 9
ATOM 4782 O O . ILE A 1 21 ? 3.599 0.897 2.560 1.00 0.00 20 ILE A O 9
ATOM 4798 N N . GLY A 1 22 ? 3.683 -0.561 4.272 1.00 0.00 21 GLY A N 9
ATOM 4799 C CA . GLY A 1 22 ? 2.893 -1.570 3.577 1.00 0.00 21 GLY A CA 9
ATOM 4800 C C . GLY A 1 22 ? 1.513 -1.029 3.221 1.00 0.00 21 GLY A C 9
ATOM 4801 O O . GLY A 1 22 ? 0.999 -1.276 2.130 1.00 0.00 21 GLY A O 9
ATOM 4805 N N . TRP A 1 23 ? 0.919 -0.287 4.150 1.00 0.00 22 TRP A N 9
ATOM 4806 C CA . TRP A 1 23 ? -0.400 0.291 3.925 1.00 0.00 22 TRP A CA 9
ATOM 4807 C C . TRP A 1 23 ? -0.382 1.202 2.701 1.00 0.00 22 TRP A C 9
ATOM 4808 O O . TRP A 1 23 ? -1.262 1.123 1.843 1.00 0.00 22 TRP A O 9
ATOM 4829 N N . ILE A 1 24 ? 0.624 2.066 2.629 1.00 0.00 23 ILE A N 9
ATOM 4830 C CA . ILE A 1 24 ? 0.747 2.990 1.507 1.00 0.00 23 ILE A CA 9
ATOM 4831 C C . ILE A 1 24 ? 0.931 2.223 0.201 1.00 0.00 23 ILE A C 9
ATOM 4832 O O . ILE A 1 24 ? 0.293 2.530 -0.805 1.00 0.00 23 ILE A O 9
ATOM 4848 N N . VAL A 1 25 ? 1.807 1.224 0.225 1.00 0.00 24 VAL A N 9
ATOM 4849 C CA . VAL A 1 25 ? 2.067 0.419 -0.964 1.00 0.00 24 VAL A CA 9
ATOM 4850 C C . VAL A 1 25 ? 0.796 -0.291 -1.418 1.00 0.00 24 VAL A C 9
ATOM 4851 O O . VAL A 1 25 ? 0.464 -0.292 -2.603 1.00 0.00 24 VAL A O 9
ATOM 4864 N N . GLY A 1 26 ? 0.089 -0.894 -0.467 1.00 0.00 25 GLY A N 9
ATOM 4865 C CA . GLY A 1 26 ? -1.143 -1.607 -0.782 1.00 0.00 25 GLY A CA 9
ATOM 4866 C C . GLY A 1 26 ? -2.180 -0.665 -1.384 1.00 0.00 25 GLY A C 9
ATOM 4867 O O . GLY A 1 26 ? -2.866 -1.016 -2.344 1.00 0.00 25 GLY A O 9
ATOM 4871 N N . CYS A 1 27 ? -2.288 0.531 -0.815 1.00 0.00 26 CYS A N 9
ATOM 4872 C CA . CYS A 1 27 ? -3.247 1.514 -1.305 1.00 0.00 26 CYS A CA 9
ATOM 4873 C C . CYS A 1 27 ? -2.932 1.895 -2.748 1.00 0.00 26 CYS A C 9
ATOM 4874 O O . CYS A 1 27 ? -3.825 1.948 -3.594 1.00 0.00 26 CYS A O 9
ATOM 4882 N N . ILE A 1 28 ? -1.659 2.159 -3.023 1.00 0.00 27 ILE A N 9
ATOM 4883 C CA . ILE A 1 28 ? -1.242 2.536 -4.368 1.00 0.00 27 ILE A CA 9
ATOM 4884 C C . ILE A 1 28 ? -1.557 1.422 -5.360 1.00 0.00 27 ILE A C 9
ATOM 4885 O O . ILE A 1 28 ? -2.054 1.676 -6.458 1.00 0.00 27 ILE A O 9
ATOM 4901 N N . ILE A 1 29 ? -1.262 0.187 -4.967 1.00 0.00 28 ILE A N 9
ATOM 4902 C CA . ILE A 1 29 ? -1.508 -0.959 -5.834 1.00 0.00 28 ILE A CA 9
ATOM 4903 C C . ILE A 1 29 ? -3.001 -1.122 -6.098 1.00 0.00 28 ILE A C 9
ATOM 4904 O O . ILE A 1 29 ? -3.434 -1.200 -7.248 1.00 0.00 28 ILE A O 9
ATOM 4920 N N . MET A 1 30 ? -3.783 -1.176 -5.025 1.00 0.00 29 MET A N 9
ATOM 4921 C CA . MET A 1 30 ? -5.229 -1.315 -5.152 1.00 0.00 29 MET A CA 9
ATOM 4922 C C . MET A 1 30 ? -5.768 -0.341 -6.195 1.00 0.00 29 MET A C 9
ATOM 4923 O O . MET A 1 30 ? -6.624 -0.696 -7.005 1.00 0.00 29 MET A O 9
ATOM 4937 N N . ILE A 1 31 ? -5.258 0.886 -6.172 1.00 0.00 30 ILE A N 9
ATOM 4938 C CA . ILE A 1 31 ? -5.678 1.894 -7.137 1.00 0.00 30 ILE A CA 9
ATOM 4939 C C . ILE A 1 31 ? -5.329 1.462 -8.559 1.00 0.00 30 ILE A C 9
ATOM 4940 O O . ILE A 1 31 ? -6.136 1.603 -9.478 1.00 0.00 30 ILE A O 9
ATOM 4956 N N . TYR A 1 32 ? -4.122 0.934 -8.729 1.00 0.00 31 TYR A N 9
ATOM 4957 C CA . TYR A 1 32 ? -3.661 0.504 -10.045 1.00 0.00 31 TYR A CA 9
ATOM 4958 C C . TYR A 1 32 ? -4.577 -0.577 -10.611 1.00 0.00 31 TYR A C 9
ATOM 4959 O O . TYR A 1 32 ? -4.994 -0.507 -11.767 1.00 0.00 31 TYR A O 9
ATOM 4977 N N . VAL A 1 33 ? -4.888 -1.575 -9.790 1.00 0.00 32 VAL A N 9
ATOM 4978 C CA . VAL A 1 33 ? -5.730 -2.681 -10.232 1.00 0.00 32 VAL A CA 9
ATOM 4979 C C . VAL A 1 33 ? -7.178 -2.225 -10.383 1.00 0.00 32 VAL A C 9
ATOM 4980 O O . VAL A 1 33 ? -7.832 -2.525 -11.382 1.00 0.00 32 VAL A O 9
ATOM 4993 N N . VAL A 1 34 ? -7.671 -1.498 -9.386 1.00 0.00 33 VAL A N 9
ATOM 4994 C CA . VAL A 1 34 ? -9.042 -1.006 -9.420 1.00 0.00 33 VAL A CA 9
ATOM 4995 C C . VAL A 1 34 ? -9.276 -0.160 -10.668 1.00 0.00 33 VAL A C 9
ATOM 4996 O O . VAL A 1 34 ? -10.345 -0.214 -11.276 1.00 0.00 33 VAL A O 9
ATOM 5009 N N . PHE A 1 35 ? -8.268 0.619 -11.045 1.00 0.00 34 PHE A N 9
ATOM 5010 C CA . PHE A 1 35 ? -8.375 1.476 -12.220 1.00 0.00 34 PHE A CA 9
ATOM 5011 C C . PHE A 1 35 ? -8.387 0.639 -13.494 1.00 0.00 34 PHE A C 9
ATOM 5012 O O . PHE A 1 35 ? -9.120 0.937 -14.437 1.00 0.00 34 PHE A O 9
ATOM 5029 N N . SER A 1 36 ? -7.571 -0.410 -13.516 1.00 0.00 35 SER A N 9
ATOM 5030 C CA . SER A 1 36 ? -7.498 -1.285 -14.681 1.00 0.00 35 SER A CA 9
ATOM 5031 C C . SER A 1 36 ? -6.994 -0.515 -15.897 1.00 0.00 35 SER A C 9
ATOM 5032 O O . SER A 1 36 ? -6.903 0.699 -15.810 1.00 0.00 35 SER A O 9
ATOM 5041 N N . MET A 1 2 ? 26.213 5.891 21.499 1.00 0.00 1 MET A N 10
ATOM 5042 C CA . MET A 1 2 ? 25.206 6.628 20.684 1.00 0.00 1 MET A CA 10
ATOM 5043 C C . MET A 1 2 ? 24.509 5.655 19.739 1.00 0.00 1 MET A C 10
ATOM 5044 O O . MET A 1 2 ? 23.298 5.450 19.824 1.00 0.00 1 MET A O 10
ATOM 5058 N N . ALA A 1 3 ? 25.282 5.055 18.838 1.00 0.00 2 ALA A N 10
ATOM 5059 C CA . ALA A 1 3 ? 24.726 4.109 17.877 1.00 0.00 2 ALA A CA 10
ATOM 5060 C C . ALA A 1 3 ? 24.434 2.773 18.551 1.00 0.00 2 ALA A C 10
ATOM 5061 O O . ALA A 1 3 ? 23.755 1.916 17.985 1.00 0.00 2 ALA A O 10
ATOM 5068 N N . GLU A 1 4 ? 24.952 2.603 19.763 1.00 0.00 3 GLU A N 10
ATOM 5069 C CA . GLU A 1 4 ? 24.752 1.361 20.501 1.00 0.00 3 GLU A CA 10
ATOM 5070 C C . GLU A 1 4 ? 23.266 1.122 20.753 1.00 0.00 3 GLU A C 10
ATOM 5071 O O . GLU A 1 4 ? 22.667 0.214 20.177 1.00 0.00 3 GLU A O 10
ATOM 5083 N N . LYS A 1 5 ? 22.679 1.944 21.617 1.00 0.00 4 LYS A N 10
ATOM 5084 C CA . LYS A 1 5 ? 21.264 1.807 21.944 1.00 0.00 4 LYS A CA 10
ATOM 5085 C C . LYS A 1 5 ? 20.404 2.032 20.704 1.00 0.00 4 LYS A C 10
ATOM 5086 O O . LYS A 1 5 ? 19.270 1.558 20.630 1.00 0.00 4 LYS A O 10
ATOM 5105 N N . ALA A 1 6 ? 20.950 2.758 19.734 1.00 0.00 5 ALA A N 10
ATOM 5106 C CA . ALA A 1 6 ? 20.223 3.036 18.501 1.00 0.00 5 ALA A CA 10
ATOM 5107 C C . ALA A 1 6 ? 19.888 1.739 17.772 1.00 0.00 5 ALA A C 10
ATOM 5108 O O . ALA A 1 6 ? 18.800 1.591 17.216 1.00 0.00 5 ALA A O 10
ATOM 5115 N N . GLY A 1 7 ? 20.831 0.802 17.778 1.00 0.00 6 GLY A N 10
ATOM 5116 C CA . GLY A 1 7 ? 20.623 -0.482 17.118 1.00 0.00 6 GLY A CA 10
ATOM 5117 C C . GLY A 1 7 ? 19.240 -1.042 17.436 1.00 0.00 6 GLY A C 10
ATOM 5118 O O . GLY A 1 7 ? 18.461 -1.345 16.534 1.00 0.00 6 GLY A O 10
ATOM 5122 N N . SER A 1 8 ? 18.945 -1.179 18.725 1.00 0.00 7 SER A N 10
ATOM 5123 C CA . SER A 1 8 ? 17.660 -1.722 19.151 1.00 0.00 7 SER A CA 10
ATOM 5124 C C . SER A 1 8 ? 16.521 -0.789 18.746 1.00 0.00 7 SER A C 10
ATOM 5125 O O . SER A 1 8 ? 15.455 -1.242 18.329 1.00 0.00 7 SER A O 10
ATOM 5133 N N . THR A 1 9 ? 16.755 0.513 18.873 1.00 0.00 8 THR A N 10
ATOM 5134 C CA . THR A 1 9 ? 15.737 1.500 18.529 1.00 0.00 8 THR A CA 10
ATOM 5135 C C . THR A 1 9 ? 15.342 1.370 17.061 1.00 0.00 8 THR A C 10
ATOM 5136 O O . THR A 1 9 ? 14.161 1.424 16.719 1.00 0.00 8 THR A O 10
ATOM 5147 N N . PHE A 1 10 ? 16.338 1.198 16.199 1.00 0.00 9 PHE A N 10
ATOM 5148 C CA . PHE A 1 10 ? 16.083 1.069 14.769 1.00 0.00 9 PHE A CA 10
ATOM 5149 C C . PHE A 1 10 ? 15.210 -0.150 14.489 1.00 0.00 9 PHE A C 10
ATOM 5150 O O . PHE A 1 10 ? 14.178 -0.048 13.825 1.00 0.00 9 PHE A O 10
ATOM 5167 N N . SER A 1 11 ? 15.631 -1.301 15.001 1.00 0.00 10 SER A N 10
ATOM 5168 C CA . SER A 1 11 ? 14.875 -2.533 14.813 1.00 0.00 10 SER A CA 10
ATOM 5169 C C . SER A 1 11 ? 13.460 -2.389 15.368 1.00 0.00 10 SER A C 10
ATOM 5170 O O . SER A 1 11 ? 12.497 -2.863 14.767 1.00 0.00 10 SER A O 10
ATOM 5178 N N . HIS A 1 12 ? 13.342 -1.732 16.519 1.00 0.00 11 HIS A N 10
ATOM 5179 C CA . HIS A 1 12 ? 12.037 -1.525 17.136 1.00 0.00 11 HIS A CA 10
ATOM 5180 C C . HIS A 1 12 ? 11.143 -0.675 16.237 1.00 0.00 11 HIS A C 10
ATOM 5181 O O . HIS A 1 12 ? 9.976 -1.002 16.020 1.00 0.00 11 HIS A O 10
ATOM 5195 N N . LEU A 1 13 ? 11.696 0.416 15.720 1.00 0.00 12 LEU A N 10
ATOM 5196 C CA . LEU A 1 13 ? 10.932 1.317 14.865 1.00 0.00 12 LEU A CA 10
ATOM 5197 C C . LEU A 1 13 ? 10.852 0.763 13.445 1.00 0.00 12 LEU A C 10
ATOM 5198 O O . LEU A 1 13 ? 10.136 1.299 12.599 1.00 0.00 12 LEU A O 10
ATOM 5214 N N . LEU A 1 14 ? 11.593 -0.311 13.194 1.00 0.00 13 LEU A N 10
ATOM 5215 C CA . LEU A 1 14 ? 11.614 -0.923 11.870 1.00 0.00 13 LEU A CA 10
ATOM 5216 C C . LEU A 1 14 ? 10.259 -1.546 11.549 1.00 0.00 13 LEU A C 10
ATOM 5217 O O . LEU A 1 14 ? 9.782 -1.465 10.417 1.00 0.00 13 LEU A O 10
ATOM 5233 N N . VAL A 1 15 ? 9.644 -2.162 12.553 1.00 0.00 14 VAL A N 10
ATOM 5234 C CA . VAL A 1 15 ? 8.367 -2.838 12.354 1.00 0.00 14 VAL A CA 10
ATOM 5235 C C . VAL A 1 15 ? 7.260 -1.819 12.098 1.00 0.00 14 VAL A C 10
ATOM 5236 O O . VAL A 1 15 ? 6.564 -1.883 11.086 1.00 0.00 14 VAL A O 10
ATOM 5249 N N . PRO A 1 16 ? 7.095 -0.888 12.996 1.00 0.00 15 PRO A N 10
ATOM 5250 C CA . PRO A 1 16 ? 6.070 0.189 12.864 1.00 0.00 15 PRO A CA 10
ATOM 5251 C C . PRO A 1 16 ? 6.108 0.853 11.489 1.00 0.00 15 PRO A C 10
ATOM 5252 O O . PRO A 1 16 ? 5.126 0.827 10.748 1.00 0.00 15 PRO A O 10
ATOM 5263 N N . ILE A 1 17 ? 7.250 1.444 11.159 1.00 0.00 16 ILE A N 10
ATOM 5264 C CA . ILE A 1 17 ? 7.415 2.112 9.872 1.00 0.00 16 ILE A CA 10
ATOM 5265 C C . ILE A 1 17 ? 7.147 1.153 8.717 1.00 0.00 16 ILE A C 10
ATOM 5266 O O . ILE A 1 17 ? 6.681 1.563 7.654 1.00 0.00 16 ILE A O 10
ATOM 5282 N N . LEU A 1 18 ? 7.455 -0.124 8.924 1.00 0.00 17 LEU A N 10
ATOM 5283 C CA . LEU A 1 18 ? 7.241 -1.125 7.884 1.00 0.00 17 LEU A CA 10
ATOM 5284 C C . LEU A 1 18 ? 5.753 -1.367 7.647 1.00 0.00 17 LEU A C 10
ATOM 5285 O O . LEU A 1 18 ? 5.314 -1.493 6.503 1.00 0.00 17 LEU A O 10
ATOM 5301 N N . LEU A 1 19 ? 4.979 -1.428 8.725 1.00 0.00 18 LEU A N 10
ATOM 5302 C CA . LEU A 1 19 ? 3.545 -1.663 8.602 1.00 0.00 18 LEU A CA 10
ATOM 5303 C C . LEU A 1 19 ? 2.886 -0.511 7.850 1.00 0.00 18 LEU A C 10
ATOM 5304 O O . LEU A 1 19 ? 2.077 -0.731 6.947 1.00 0.00 18 LEU A O 10
ATOM 5320 N N . LEU A 1 20 ? 3.242 0.714 8.218 1.00 0.00 19 LEU A N 10
ATOM 5321 C CA . LEU A 1 20 ? 2.678 1.889 7.562 1.00 0.00 19 LEU A CA 10
ATOM 5322 C C . LEU A 1 20 ? 3.060 1.931 6.084 1.00 0.00 19 LEU A C 10
ATOM 5323 O O . LEU A 1 20 ? 2.215 2.178 5.224 1.00 0.00 19 LEU A O 10
ATOM 5339 N N . ILE A 1 21 ? 4.334 1.681 5.794 1.00 0.00 20 ILE A N 10
ATOM 5340 C CA . ILE A 1 21 ? 4.805 1.673 4.412 1.00 0.00 20 ILE A CA 10
ATOM 5341 C C . ILE A 1 21 ? 4.074 0.604 3.609 1.00 0.00 20 ILE A C 10
ATOM 5342 O O . ILE A 1 21 ? 3.674 0.832 2.467 1.00 0.00 20 ILE A O 10
ATOM 5358 N N . GLY A 1 22 ? 3.911 -0.566 4.215 1.00 0.00 21 GLY A N 10
ATOM 5359 C CA . GLY A 1 22 ? 3.229 -1.676 3.560 1.00 0.00 21 GLY A CA 10
ATOM 5360 C C . GLY A 1 22 ? 1.794 -1.286 3.235 1.00 0.00 21 GLY A C 10
ATOM 5361 O O . GLY A 1 22 ? 1.302 -1.528 2.132 1.00 0.00 21 GLY A O 10
ATOM 5365 N N . TRP A 1 23 ? 1.134 -0.674 4.212 1.00 0.00 22 TRP A N 10
ATOM 5366 C CA . TRP A 1 23 ? -0.247 -0.242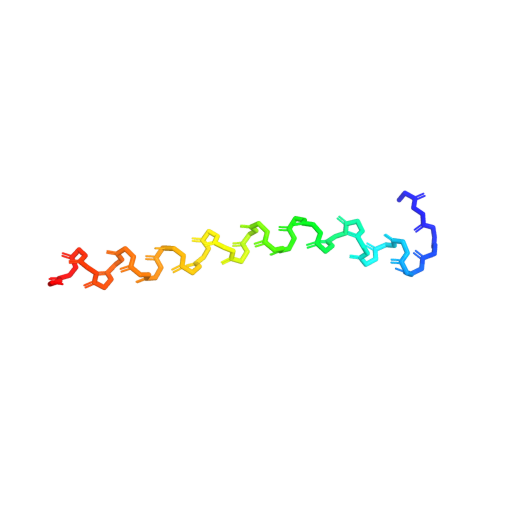 4.048 1.00 0.00 22 TRP A CA 10
ATOM 5367 C C . TRP A 1 23 ? -0.351 0.720 2.870 1.00 0.00 22 TRP A C 10
ATOM 5368 O O . TRP A 1 23 ? -1.271 0.627 2.056 1.00 0.00 22 TRP A O 10
ATOM 5389 N N . ILE A 1 24 ? 0.603 1.643 2.787 1.00 0.00 23 ILE A N 10
ATOM 5390 C CA . ILE A 1 24 ? 0.622 2.621 1.706 1.00 0.00 23 ILE A CA 10
ATOM 5391 C C . ILE A 1 24 ? 0.780 1.921 0.359 1.00 0.00 23 ILE A C 10
ATOM 5392 O O . ILE A 1 24 ? 0.138 2.294 -0.623 1.00 0.00 23 ILE A O 10
ATOM 5408 N N . VAL A 1 25 ? 1.637 0.907 0.319 1.00 0.00 24 VAL A N 10
ATOM 5409 C CA . VAL A 1 25 ? 1.870 0.168 -0.917 1.00 0.00 24 VAL A CA 10
ATOM 5410 C C . VAL A 1 25 ? 0.588 -0.516 -1.377 1.00 0.00 24 VAL A C 10
ATOM 5411 O O . VAL A 1 25 ? 0.247 -0.490 -2.560 1.00 0.00 24 VAL A O 10
ATOM 5424 N N . GLY A 1 26 ? -0.121 -1.128 -0.433 1.00 0.00 25 GLY A N 10
ATOM 5425 C CA . GLY A 1 26 ? -1.364 -1.821 -0.751 1.00 0.00 25 GLY A CA 10
ATOM 5426 C C . GLY A 1 26 ? -2.398 -0.853 -1.315 1.00 0.00 25 GLY A C 10
ATOM 5427 O O . GLY A 1 26 ? -3.097 -1.166 -2.279 1.00 0.00 25 GLY A O 10
ATOM 5431 N N . CYS A 1 27 ? -2.491 0.324 -0.706 1.00 0.00 26 CYS A N 10
ATOM 5432 C CA . CYS A 1 27 ? -3.445 1.334 -1.155 1.00 0.00 26 CYS A CA 10
ATOM 5433 C C . CYS A 1 27 ? -3.159 1.728 -2.601 1.00 0.00 26 CYS A C 10
ATOM 5434 O O . CYS A 1 27 ? -4.069 1.789 -3.429 1.00 0.00 26 CYS A O 10
ATOM 5442 N N . ILE A 1 28 ? -1.891 1.992 -2.896 1.00 0.00 27 ILE A N 10
ATOM 5443 C CA . ILE A 1 28 ? -1.491 2.369 -4.247 1.00 0.00 27 ILE A CA 10
ATOM 5444 C C . ILE A 1 28 ? -1.848 1.272 -5.244 1.00 0.00 27 ILE A C 10
ATOM 5445 O O . ILE A 1 28 ? -2.320 1.552 -6.346 1.00 0.00 27 ILE A O 10
ATOM 5461 N N . ILE A 1 29 ? -1.615 0.023 -4.855 1.00 0.00 28 ILE A N 10
ATOM 5462 C CA . ILE A 1 29 ? -1.909 -1.106 -5.730 1.00 0.00 28 ILE A CA 10
ATOM 5463 C C . ILE A 1 29 ? -3.409 -1.197 -5.992 1.00 0.00 28 ILE A C 10
ATOM 5464 O O . ILE A 1 29 ? -3.845 -1.252 -7.142 1.00 0.00 28 ILE A O 10
ATOM 5480 N N . MET A 1 30 ? -4.193 -1.219 -4.920 1.00 0.00 29 MET A N 10
ATOM 5481 C CA . MET A 1 30 ? -5.644 -1.305 -5.047 1.00 0.00 29 MET A CA 10
ATOM 5482 C C . MET A 1 30 ? -6.159 -0.299 -6.072 1.00 0.00 29 MET A C 10
ATOM 5483 O O . MET A 1 30 ? -7.011 -0.622 -6.899 1.00 0.00 29 MET A O 10
ATOM 5497 N N . ILE A 1 31 ? -5.637 0.922 -6.010 1.00 0.00 30 ILE A N 10
ATOM 5498 C CA . ILE A 1 31 ? -6.047 1.965 -6.943 1.00 0.00 30 ILE A CA 10
ATOM 5499 C C . ILE A 1 31 ? -5.713 1.570 -8.378 1.00 0.00 30 ILE A C 10
ATOM 5500 O O . ILE A 1 31 ? -6.508 1.790 -9.292 1.00 0.00 30 ILE A O 10
ATOM 5516 N N . TYR A 1 32 ? -4.536 0.984 -8.569 1.00 0.00 31 TYR A N 10
ATOM 5517 C CA . TYR A 1 32 ? -4.112 0.562 -9.900 1.00 0.00 31 TYR A CA 10
ATOM 5518 C C . TYR A 1 32 ? -5.073 -0.475 -10.471 1.00 0.00 31 TYR A C 10
ATOM 5519 O O . TYR A 1 32 ? -5.468 -0.395 -11.635 1.00 0.00 31 TYR A O 10
ATOM 5537 N N . VAL A 1 33 ? -5.445 -1.450 -9.648 1.00 0.00 32 VAL A N 10
ATOM 5538 C CA . VAL A 1 33 ? -6.352 -2.503 -10.092 1.00 0.00 32 VAL A CA 10
ATOM 5539 C C . VAL A 1 33 ? -7.770 -1.963 -10.245 1.00 0.00 32 VAL A C 10
ATOM 5540 O O . VAL A 1 33 ? -8.434 -2.213 -11.250 1.00 0.00 32 VAL A O 10
ATOM 5553 N N . VAL A 1 34 ? -8.227 -1.221 -9.241 1.00 0.00 33 VAL A N 10
ATOM 5554 C CA . VAL A 1 34 ? -9.574 -0.665 -9.270 1.00 0.00 33 VAL A CA 10
ATOM 5555 C C . VAL A 1 34 ? -9.756 0.240 -10.484 1.00 0.00 33 VAL A C 10
ATOM 5556 O O . VAL A 1 34 ? -10.821 0.260 -11.103 1.00 0.00 33 VAL A O 10
ATOM 5569 N N . PHE A 1 35 ? -8.710 0.988 -10.819 1.00 0.00 34 PHE A N 10
ATOM 5570 C CA . PHE A 1 35 ? -8.769 1.909 -11.948 1.00 0.00 34 PHE A CA 10
ATOM 5571 C C . PHE A 1 35 ? -8.902 1.141 -13.259 1.00 0.00 34 PHE A C 10
ATOM 5572 O O . PHE A 1 35 ? -9.719 1.488 -14.113 1.00 0.00 34 PHE A O 10
ATOM 5589 N N . SER A 1 36 ? -8.092 0.099 -13.412 1.00 0.00 35 SER A N 10
ATOM 5590 C CA . SER A 1 36 ? -8.125 -0.712 -14.625 1.00 0.00 35 SER A CA 10
ATOM 5591 C C . SER A 1 36 ? -7.467 -2.065 -14.383 1.00 0.00 35 SER A C 10
ATOM 5592 O O . SER A 1 36 ? -6.250 -2.104 -14.301 1.00 0.00 35 SER A O 10
#

InterPro domains:
  IPR044529 Sarcoplasmic/endoplasmic reticulum calcium ATPase regulator DWORF [PF22030] (1-35)
  IPR044529 Sarcoplasmic/endoplasmic reticulum calcium ATPase regulator DWORF [cd20247] (1-35)

Organism: Homo sapiens (NCBI:txid9606)

GO terms:
  GO:0005515 protein binding (F, IPI)

Foldseek 3Di:
DVVVVVVVCVVVVVVVVVVVVVVVVVVVCCVVVVD